Protein AF-A0A8H5KUL4-F1 (afdb_monomer_lite)

Organism: NCBI:txid56676

pLDDT: mean 72.99, std 13.12, range [36.47, 94.25]

Radius of gyration: 22.16 Å; chains: 1; bounding box: 51×53×62 Å

Structure (mmCIF, N/CA/C/O backbone):
data_AF-A0A8H5KUL4-F1
#
_entry.id   AF-A0A8H5KUL4-F1
#
loop_
_atom_site.group_PDB
_atom_site.id
_atom_site.type_symbol
_atom_site.label_atom_id
_atom_site.label_alt_id
_atom_site.label_comp_id
_atom_site.label_asym_id
_atom_site.label_entity_id
_atom_site.label_seq_id
_atom_site.pdbx_PDB_ins_code
_atom_site.Cartn_x
_atom_site.Cartn_y
_atom_site.Cartn_z
_atom_site.occupancy
_atom_site.B_iso_or_equiv
_atom_site.auth_seq_id
_atom_site.auth_comp_id
_atom_site.auth_asym_id
_atom_site.auth_atom_id
_atom_site.pdbx_PDB_model_num
ATOM 1 N N . MET A 1 1 ? 32.401 -18.854 24.949 1.00 55.31 1 MET A N 1
ATOM 2 C CA . MET A 1 1 ? 31.226 -19.656 24.542 1.00 55.31 1 MET A CA 1
ATOM 3 C C . MET A 1 1 ? 30.027 -18.737 24.515 1.00 55.31 1 MET A C 1
ATOM 5 O O . MET A 1 1 ? 29.883 -17.958 25.451 1.00 55.31 1 MET A O 1
ATOM 9 N N . ALA A 1 2 ? 29.221 -18.779 23.456 1.00 70.50 2 ALA A N 1
ATOM 10 C CA . ALA A 1 2 ? 27.997 -17.993 23.403 1.00 70.50 2 ALA A CA 1
ATOM 11 C C . ALA A 1 2 ? 26.987 -18.614 24.389 1.00 70.50 2 ALA A C 1
ATOM 13 O O . ALA A 1 2 ? 26.624 -19.777 24.219 1.00 70.50 2 ALA A O 1
ATOM 14 N N . PRO A 1 3 ? 26.554 -17.900 25.445 1.00 72.25 3 PRO A N 1
ATOM 15 C CA . PRO A 1 3 ? 25.774 -18.503 26.527 1.00 72.25 3 PRO A CA 1
ATOM 16 C C . PRO A 1 3 ? 24.463 -19.138 26.038 1.00 72.25 3 PRO A C 1
ATOM 18 O O . PRO A 1 3 ? 24.030 -20.138 26.593 1.00 72.25 3 PRO A O 1
ATOM 21 N N . PHE A 1 4 ? 23.871 -18.625 24.956 1.00 72.00 4 PHE A N 1
ATOM 22 C CA . PHE A 1 4 ? 22.592 -19.096 24.411 1.00 72.00 4 PHE A CA 1
ATOM 23 C C . PHE A 1 4 ? 22.698 -20.202 23.350 1.00 72.00 4 PHE A C 1
ATOM 25 O O . PHE A 1 4 ? 21.673 -20.725 22.925 1.00 72.00 4 PHE A O 1
ATOM 32 N N . GLU A 1 5 ? 23.900 -20.573 22.911 1.00 75.56 5 GLU A N 1
ATOM 33 C CA . GLU A 1 5 ? 24.110 -21.462 21.756 1.00 75.56 5 GLU A CA 1
ATOM 34 C C . GLU A 1 5 ? 23.440 -22.833 21.930 1.00 75.56 5 GLU A C 1
ATOM 36 O O . GLU A 1 5 ? 22.682 -23.277 21.071 1.00 75.56 5 GLU A O 1
ATOM 41 N N . SER A 1 6 ? 23.620 -23.464 23.092 1.00 74.38 6 SER A N 1
ATOM 42 C CA . SER A 1 6 ? 23.002 -24.759 23.402 1.00 74.38 6 SER A CA 1
ATOM 43 C C . SER A 1 6 ? 21.473 -24.695 23.502 1.00 74.38 6 SER A C 1
ATOM 45 O O . SER A 1 6 ? 20.794 -25.681 23.212 1.00 74.38 6 SER A O 1
ATOM 47 N N . LEU A 1 7 ? 20.917 -23.544 23.896 1.00 74.25 7 LEU A N 1
ATOM 48 C CA . LEU A 1 7 ? 19.472 -23.324 23.963 1.00 74.25 7 LEU A CA 1
ATOM 49 C C . LEU A 1 7 ? 18.879 -23.140 22.567 1.00 74.25 7 LEU A C 1
ATOM 51 O O . LEU A 1 7 ? 17.849 -23.740 22.273 1.00 74.25 7 LEU A O 1
ATOM 55 N N . LEU A 1 8 ? 19.544 -22.369 21.703 1.00 72.56 8 LEU A N 1
ATOM 56 C CA . LEU A 1 8 ? 19.106 -22.146 20.325 1.00 72.56 8 LEU A CA 1
ATOM 57 C C . LEU A 1 8 ? 19.115 -23.447 19.516 1.00 72.56 8 LEU A C 1
ATOM 59 O O . LEU A 1 8 ? 18.112 -23.763 18.889 1.00 72.56 8 LEU A O 1
ATOM 63 N N . VAL A 1 9 ? 20.173 -24.260 19.626 1.00 76.81 9 VAL A N 1
ATOM 64 C CA . VAL A 1 9 ? 20.259 -25.574 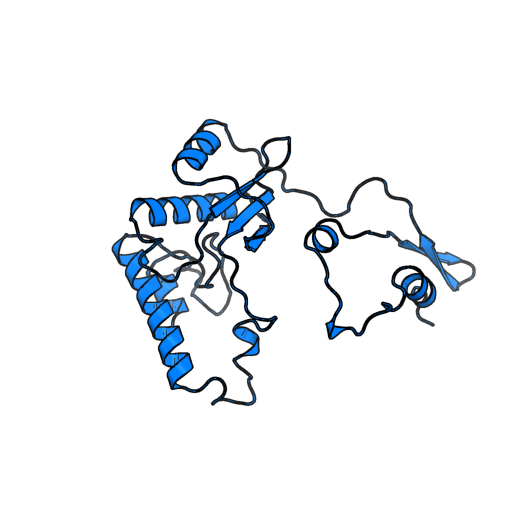18.954 1.00 76.81 9 VAL A CA 1
ATOM 65 C C . VAL A 1 9 ? 19.150 -26.533 19.410 1.00 76.81 9 VAL A C 1
ATOM 67 O O . VAL A 1 9 ? 18.666 -27.346 18.629 1.00 76.81 9 VAL A O 1
ATOM 70 N N . LYS A 1 10 ? 18.720 -26.439 20.674 1.00 77.25 10 LYS A N 1
ATOM 71 C CA . LYS A 1 10 ? 17.641 -27.274 21.218 1.00 77.25 10 LYS A CA 1
ATOM 72 C C . LYS A 1 10 ? 16.245 -26.807 20.792 1.00 77.25 10 LYS A C 1
ATOM 74 O O . LYS A 1 10 ? 15.343 -27.632 20.695 1.00 77.25 10 LYS A O 1
ATOM 79 N N . LEU A 1 11 ? 16.049 -25.500 20.628 1.00 71.06 11 LEU A N 1
ATOM 80 C CA . LEU A 1 11 ? 14.739 -24.891 20.359 1.00 71.06 11 LEU A CA 1
ATOM 81 C C . LEU A 1 11 ? 14.457 -24.709 18.869 1.00 71.06 11 LEU A C 1
ATOM 83 O O . LEU A 1 11 ? 13.297 -24.664 18.482 1.00 71.06 11 LEU A O 1
ATOM 87 N N . ALA A 1 12 ? 15.503 -24.638 18.054 1.00 67.38 12 ALA A N 1
ATOM 88 C CA . ALA A 1 12 ? 15.435 -24.598 16.604 1.00 67.38 12 ALA A CA 1
ATOM 89 C C . ALA A 1 12 ? 16.351 -25.702 16.049 1.00 67.38 12 ALA A C 1
ATOM 91 O O . ALA A 1 12 ? 17.465 -25.410 15.603 1.00 67.38 12 ALA A O 1
ATOM 92 N N . PRO A 1 13 ? 15.938 -26.983 16.148 1.00 69.50 13 PRO A N 1
ATOM 93 C CA . PRO A 1 13 ? 16.699 -28.070 15.550 1.00 69.50 13 PRO A CA 1
ATOM 94 C C . PRO A 1 13 ? 16.809 -27.855 14.038 1.00 69.50 13 PRO A C 1
ATOM 96 O O . PRO A 1 13 ? 15.944 -27.229 13.422 1.00 69.50 13 PRO A O 1
ATOM 99 N N . LEU A 1 14 ? 17.885 -28.372 13.442 1.00 67.69 14 LEU A N 1
ATOM 100 C CA . LEU A 1 14 ? 18.048 -28.325 11.993 1.00 67.69 14 LEU A CA 1
ATOM 101 C C . LEU A 1 14 ? 16.839 -29.000 11.326 1.00 67.69 14 LEU A C 1
ATOM 103 O O . LEU A 1 14 ? 16.461 -30.092 11.754 1.00 67.69 14 LEU A O 1
ATOM 107 N N . PRO A 1 15 ? 16.226 -28.360 10.320 1.00 69.06 15 PRO A N 1
ATOM 108 C CA . PRO A 1 15 ? 15.095 -28.942 9.620 1.00 69.06 15 PRO A CA 1
ATOM 109 C C . PRO A 1 15 ? 15.515 -30.234 8.911 1.00 69.06 15 PRO A C 1
ATOM 111 O O . PRO A 1 15 ? 16.620 -30.331 8.379 1.00 69.06 15 PRO A O 1
ATOM 114 N N . ASP A 1 16 ? 14.611 -31.216 8.885 1.00 76.88 16 ASP A N 1
ATOM 115 C CA . ASP A 1 16 ? 14.833 -32.517 8.232 1.00 76.88 16 ASP A CA 1
ATOM 116 C C . ASP A 1 16 ? 14.870 -32.416 6.694 1.00 76.88 16 ASP A C 1
ATOM 118 O O . ASP A 1 16 ? 15.197 -33.385 6.004 1.00 76.88 16 ASP A O 1
ATOM 122 N N . CYS A 1 17 ? 14.524 -31.250 6.144 1.00 76.88 17 CYS A N 1
ATOM 123 C CA . CYS A 1 17 ? 14.545 -30.950 4.720 1.00 76.88 17 CYS A CA 1
ATOM 124 C C . CYS A 1 17 ? 15.637 -29.925 4.361 1.00 76.88 17 CYS A C 1
ATOM 126 O O . CYS A 1 17 ? 16.075 -29.147 5.216 1.00 76.88 17 CYS A O 1
ATOM 128 N N . PRO A 1 18 ? 16.077 -29.896 3.087 1.00 76.44 18 PRO A N 1
ATOM 129 C CA . PRO A 1 18 ? 16.949 -28.843 2.585 1.00 76.44 18 PRO A CA 1
ATOM 130 C C . PRO A 1 18 ? 16.359 -27.454 2.878 1.00 76.44 18 PRO A C 1
ATOM 132 O O . PRO A 1 18 ? 15.141 -27.289 2.789 1.00 76.44 18 PRO A O 1
ATOM 135 N N . PRO A 1 19 ? 17.187 -26.430 3.163 1.00 68.12 19 PRO A N 1
ATOM 136 C CA . PRO A 1 19 ? 16.709 -25.072 3.443 1.00 68.12 19 PRO A CA 1
ATOM 137 C C . PRO A 1 19 ? 15.775 -24.491 2.373 1.00 68.12 19 PRO A C 1
ATOM 139 O O . PRO A 1 19 ? 14.908 -23.677 2.673 1.00 68.12 19 PRO A O 1
ATOM 142 N N . GLU A 1 20 ? 15.951 -24.941 1.134 1.00 71.00 20 GLU A N 1
ATOM 143 C CA . GLU A 1 20 ? 15.203 -24.552 -0.065 1.00 71.00 20 GLU A CA 1
ATOM 144 C C . GLU A 1 20 ? 13.741 -25.034 -0.040 1.00 71.00 20 GLU A C 1
ATOM 146 O O . GLU A 1 20 ? 12.876 -24.429 -0.670 1.00 71.00 20 GLU A O 1
ATOM 151 N N . ASP A 1 21 ? 13.460 -26.089 0.731 1.00 70.31 21 ASP A N 1
ATOM 152 C CA . ASP A 1 21 ? 12.153 -26.743 0.837 1.00 70.31 21 ASP A CA 1
ATOM 153 C C . ASP A 1 21 ? 11.401 -26.371 2.127 1.00 70.31 21 ASP A C 1
ATOM 155 O O . ASP A 1 21 ? 10.290 -26.857 2.372 1.00 70.31 21 ASP A O 1
ATOM 159 N N . ILE A 1 22 ? 11.984 -25.514 2.976 1.00 73.06 22 ILE A N 1
ATOM 160 C CA . ILE A 1 22 ? 11.338 -25.043 4.204 1.00 73.06 22 ILE A CA 1
ATOM 161 C C . ILE A 1 22 ? 10.165 -24.136 3.825 1.00 73.06 22 ILE A C 1
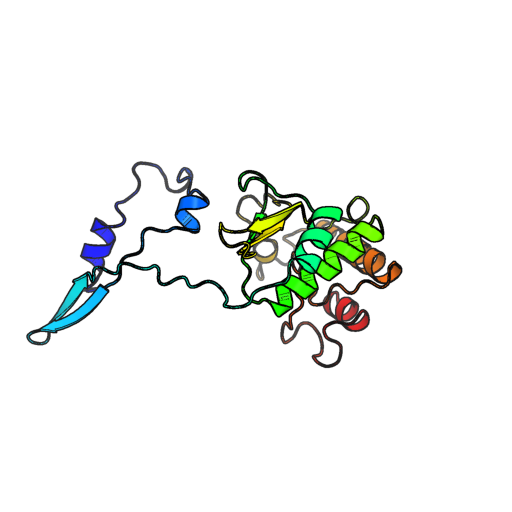ATOM 163 O O . ILE A 1 22 ? 10.336 -23.004 3.372 1.00 73.06 22 ILE A O 1
ATOM 167 N N . LYS A 1 23 ? 8.945 -24.616 4.069 1.00 60.84 23 LYS A N 1
ATOM 168 C CA . LYS A 1 23 ? 7.726 -23.811 3.966 1.00 60.84 23 LYS A CA 1
ATOM 169 C C . LYS A 1 23 ? 7.386 -23.231 5.332 1.00 60.84 23 LYS A C 1
ATOM 171 O O . LYS A 1 23 ? 6.837 -23.931 6.173 1.00 60.84 23 LYS A O 1
ATOM 176 N N . ILE A 1 24 ? 7.706 -21.957 5.538 1.00 61.69 24 ILE A N 1
ATOM 177 C CA . ILE A 1 24 ? 7.235 -21.189 6.698 1.00 61.69 24 ILE A CA 1
ATOM 178 C C . ILE A 1 24 ? 5.832 -20.678 6.371 1.00 61.69 24 ILE A C 1
ATOM 180 O O . ILE A 1 24 ? 5.637 -20.023 5.344 1.00 61.69 24 ILE A O 1
ATOM 184 N N . THR A 1 25 ? 4.845 -20.988 7.209 1.00 49.94 25 THR A N 1
ATOM 185 C CA . THR A 1 25 ? 3.485 -20.473 7.023 1.00 49.94 25 THR A CA 1
ATOM 186 C C . THR A 1 25 ? 3.353 -19.062 7.602 1.00 49.94 25 THR A C 1
ATOM 188 O O . THR A 1 25 ? 4.116 -18.642 8.471 1.00 49.94 25 THR A O 1
ATOM 191 N N . LEU A 1 26 ? 2.351 -18.304 7.148 1.00 43.31 26 LEU A N 1
ATOM 192 C CA . LEU A 1 26 ? 2.049 -16.989 7.723 1.00 43.31 26 LEU A CA 1
ATOM 193 C C . LEU A 1 26 ? 1.649 -17.093 9.208 1.00 43.31 26 LEU A C 1
ATOM 195 O O . LEU A 1 26 ? 1.913 -16.171 9.974 1.00 43.31 26 LEU A O 1
ATOM 199 N N . GLN A 1 27 ? 1.063 -18.221 9.625 1.00 49.31 27 GLN A N 1
ATOM 200 C CA . GLN A 1 27 ? 0.790 -18.510 11.033 1.00 49.31 27 GLN A CA 1
ATOM 201 C C . GLN A 1 27 ? 2.092 -18.604 11.837 1.00 49.31 27 GLN A C 1
ATOM 203 O O . GLN A 1 27 ? 2.187 -17.968 12.882 1.00 49.31 27 GLN A O 1
ATOM 208 N N . ASP A 1 28 ? 3.104 -19.300 11.314 1.00 58.97 28 ASP A N 1
ATOM 209 C CA . ASP A 1 28 ? 4.420 -19.419 11.960 1.00 58.97 28 ASP A CA 1
ATOM 210 C C . ASP A 1 28 ? 5.138 -18.064 12.061 1.00 58.97 28 ASP A C 1
ATOM 212 O O . ASP A 1 28 ? 5.919 -17.831 12.982 1.00 58.97 28 ASP A O 1
ATOM 216 N N . HIS A 1 29 ? 4.873 -17.147 11.124 1.00 54.62 29 HIS A N 1
ATOM 217 C CA . HIS A 1 29 ? 5.463 -15.810 11.131 1.00 54.62 29 HIS A CA 1
ATOM 218 C C . HIS A 1 29 ? 4.721 -14.813 12.033 1.00 54.62 29 HIS A C 1
ATOM 220 O O . HIS A 1 29 ? 5.359 -14.006 12.708 1.00 54.62 29 HIS A O 1
ATOM 226 N N . ASN A 1 30 ? 3.387 -14.863 12.047 1.00 44.06 30 ASN A N 1
ATOM 227 C CA . ASN A 1 30 ? 2.546 -13.936 12.810 1.00 44.06 30 ASN A CA 1
ATOM 228 C C . ASN A 1 30 ? 2.364 -14.366 14.271 1.00 44.06 30 ASN A C 1
ATOM 230 O O . ASN A 1 30 ? 2.183 -13.517 15.143 1.00 44.06 30 ASN A O 1
ATOM 234 N N . PHE A 1 31 ? 2.444 -15.668 14.546 1.00 55.03 31 PHE A N 1
ATOM 235 C CA . PHE A 1 31 ? 2.410 -16.250 15.885 1.00 55.03 31 PHE A CA 1
ATOM 236 C C . PHE A 1 31 ? 3.639 -17.135 16.097 1.00 55.03 31 PHE A C 1
ATOM 238 O O . PHE A 1 31 ? 3.498 -18.340 16.305 1.00 55.03 31 PHE A O 1
ATOM 245 N N . PRO A 1 32 ? 4.856 -16.566 16.027 1.00 63.56 32 PRO A N 1
ATOM 246 C CA . PRO A 1 32 ? 6.043 -17.360 16.252 1.00 63.56 32 PRO A CA 1
ATOM 247 C C . PRO A 1 32 ? 6.019 -17.873 17.689 1.00 63.56 32 PRO A C 1
ATOM 249 O O . PRO A 1 32 ? 5.707 -17.123 18.624 1.00 63.56 32 PRO A O 1
ATOM 252 N N . ASP A 1 33 ? 6.408 -19.131 17.875 1.00 66.38 33 ASP A N 1
ATOM 253 C CA . ASP A 1 33 ? 6.753 -19.622 19.200 1.00 66.38 33 ASP A CA 1
ATOM 254 C C . ASP A 1 33 ? 7.878 -18.740 19.750 1.00 66.38 33 ASP A C 1
ATOM 256 O O . ASP A 1 33 ? 9.009 -18.738 19.258 1.00 66.38 33 ASP A O 1
ATOM 260 N N . PHE A 1 34 ? 7.559 -17.935 20.760 1.00 67.88 34 PHE A N 1
ATOM 261 C CA . PHE A 1 34 ? 8.514 -17.024 21.368 1.00 67.88 34 PHE A CA 1
ATOM 262 C C . PHE A 1 34 ? 9.009 -17.586 22.697 1.00 67.88 34 PHE A C 1
ATOM 264 O O . PHE A 1 34 ? 8.276 -18.167 23.502 1.00 67.88 34 PHE A O 1
ATOM 271 N N . PHE A 1 35 ? 10.293 -17.371 22.956 1.00 74.81 35 PHE A N 1
ATOM 272 C CA . PHE A 1 35 ? 10.944 -17.784 24.187 1.00 74.81 35 PHE A CA 1
ATOM 273 C C . PHE A 1 35 ? 11.627 -16.573 24.807 1.00 74.81 35 PHE A C 1
ATOM 275 O O . PHE A 1 35 ? 12.458 -15.926 24.175 1.00 74.81 35 PHE A O 1
ATOM 282 N N . VAL A 1 36 ? 11.292 -16.270 26.058 1.00 73.56 36 VAL A N 1
ATOM 283 C CA . VAL A 1 36 ? 11.950 -15.199 26.810 1.00 73.56 36 VAL A CA 1
ATOM 284 C C . VAL A 1 36 ? 13.039 -15.814 27.677 1.00 73.56 36 VAL A C 1
ATOM 286 O O . VAL A 1 36 ? 12.803 -16.801 28.378 1.00 73.56 36 VAL A O 1
ATOM 289 N N . PHE A 1 37 ? 14.233 -15.230 27.642 1.00 76.62 37 PHE A N 1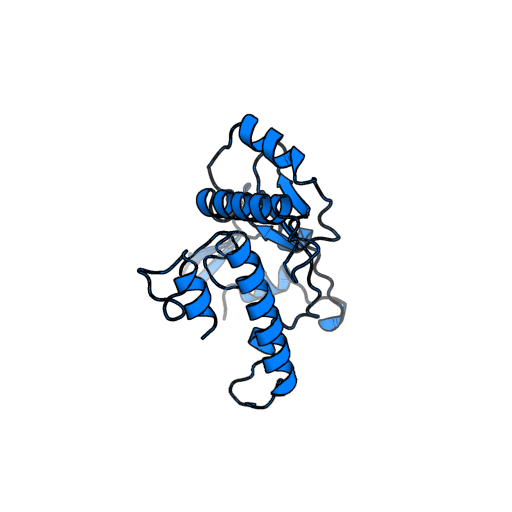
ATOM 290 C CA . PHE A 1 37 ? 15.352 -15.631 28.485 1.00 76.62 37 PHE A CA 1
ATOM 291 C C . PHE A 1 37 ? 15.892 -14.436 29.255 1.00 76.62 37 PHE A C 1
ATOM 293 O O . PHE A 1 37 ? 16.046 -13.352 28.699 1.00 76.62 37 PHE A O 1
ATOM 300 N N . ASN A 1 38 ? 16.252 -14.676 30.510 1.00 78.69 38 ASN A N 1
ATOM 301 C CA . ASN A 1 38 ? 17.104 -13.784 31.279 1.00 78.69 38 ASN A CA 1
ATOM 302 C C . ASN A 1 38 ? 18.529 -14.336 31.271 1.00 78.69 38 ASN A C 1
ATOM 304 O O . ASN A 1 38 ? 18.725 -15.551 31.227 1.00 78.69 38 ASN A O 1
ATOM 308 N N . LEU A 1 39 ? 19.518 -13.449 31.329 1.00 81.69 39 LEU A N 1
ATOM 309 C CA . LEU A 1 39 ? 20.913 -13.823 31.517 1.00 81.69 39 LEU A CA 1
ATOM 310 C C . LEU A 1 39 ? 21.318 -13.470 32.945 1.00 81.69 39 LEU A C 1
ATOM 312 O O . LEU A 1 39 ? 21.509 -12.297 33.259 1.00 81.69 39 LEU A O 1
ATOM 316 N N . ASP A 1 40 ? 21.418 -14.482 33.799 1.00 82.00 40 ASP A N 1
ATOM 317 C CA . ASP A 1 40 ? 21.831 -14.313 35.188 1.00 82.00 40 ASP A CA 1
ATOM 318 C C . ASP A 1 40 ? 23.364 -14.461 35.280 1.00 82.00 40 ASP A C 1
ATOM 320 O O . ASP A 1 40 ? 23.967 -15.224 34.522 1.00 82.00 40 ASP A O 1
ATOM 324 N N . ILE A 1 41 ? 24.012 -13.741 36.200 1.00 83.81 41 ILE A N 1
ATOM 325 C CA . ILE A 1 41 ? 25.439 -13.925 36.506 1.00 83.81 41 ILE A CA 1
ATOM 326 C C . ILE A 1 41 ? 25.533 -14.644 37.848 1.00 83.81 41 ILE A C 1
ATOM 328 O O . ILE A 1 41 ? 25.157 -14.083 38.874 1.00 83.81 41 ILE A O 1
ATOM 332 N N . ILE A 1 42 ? 26.014 -15.886 37.836 1.00 83.25 42 ILE A N 1
ATOM 333 C CA . ILE A 1 42 ? 26.181 -16.721 39.033 1.00 83.25 42 ILE A CA 1
ATOM 334 C C . ILE A 1 42 ? 27.643 -17.148 39.079 1.00 83.25 42 ILE A C 1
ATOM 336 O O . ILE A 1 42 ? 28.130 -17.734 38.115 1.00 83.25 42 ILE A O 1
ATOM 340 N N . ASP A 1 43 ? 28.347 -16.825 40.164 1.00 85.44 43 ASP A N 1
ATOM 341 C CA . ASP A 1 43 ? 29.776 -17.133 40.338 1.00 85.44 43 ASP A CA 1
ATOM 342 C C . ASP A 1 43 ? 30.637 -16.685 39.140 1.00 85.44 43 ASP A C 1
ATOM 344 O O . ASP A 1 43 ? 31.405 -17.464 38.574 1.00 85.44 43 ASP A O 1
ATOM 348 N N . GLU A 1 44 ? 30.443 -15.434 38.702 1.00 84.88 44 GLU A N 1
ATOM 349 C CA . GLU A 1 44 ? 31.102 -14.820 37.530 1.00 84.88 44 GLU A CA 1
ATOM 350 C C . GLU A 1 44 ? 30.840 -15.530 36.184 1.00 84.88 44 GLU A C 1
ATOM 352 O O . GLU A 1 44 ? 31.457 -15.207 35.168 1.00 84.88 44 GLU A O 1
ATOM 357 N N . LYS A 1 45 ? 29.887 -16.468 36.132 1.00 81.19 45 LYS A N 1
ATOM 358 C CA . LYS A 1 45 ? 29.486 -17.171 34.908 1.00 81.19 45 LYS A CA 1
ATOM 359 C C . LYS A 1 45 ? 28.135 -16.684 34.401 1.00 81.19 45 LYS A C 1
ATOM 361 O O . LYS A 1 45 ? 27.183 -16.523 35.162 1.00 81.19 45 LYS A O 1
ATOM 366 N N . LEU A 1 46 ? 28.059 -16.491 33.085 1.00 74.38 46 LEU A N 1
ATOM 367 C CA . LEU A 1 46 ? 26.831 -16.148 32.370 1.00 74.38 46 LEU A CA 1
ATOM 368 C C . LEU A 1 46 ? 25.932 -17.388 32.254 1.00 74.38 46 LEU A C 1
ATOM 370 O O . LEU A 1 46 ? 26.263 -18.334 31.537 1.00 74.38 46 LEU A O 1
ATOM 374 N N . CYS A 1 47 ? 24.794 -17.365 32.939 1.00 78.50 47 CYS A N 1
ATOM 375 C CA . CYS A 1 47 ? 23.843 -18.466 33.047 1.00 78.50 47 CYS A CA 1
ATOM 376 C C . CYS A 1 47 ? 22.486 -18.042 32.456 1.00 78.50 47 CYS A C 1
ATOM 378 O O . CYS A 1 47 ? 21.730 -17.317 33.106 1.00 78.50 47 CYS A O 1
ATOM 380 N N . PRO A 1 48 ? 22.143 -18.455 31.224 1.00 80.75 48 PRO A N 1
ATOM 381 C CA . PRO A 1 48 ? 20.842 -18.144 30.645 1.00 80.75 48 PRO A CA 1
ATOM 382 C C . PRO A 1 48 ? 19.736 -18.966 31.315 1.00 80.75 48 PRO A C 1
ATOM 384 O O . PRO A 1 48 ? 19.863 -20.175 31.516 1.00 80.75 48 PRO A O 1
ATOM 387 N N . ARG A 1 49 ? 18.608 -18.322 31.608 1.00 81.94 49 ARG A N 1
ATOM 388 C CA . ARG A 1 49 ? 17.434 -18.938 32.226 1.00 81.94 49 ARG A CA 1
ATOM 389 C C . ARG A 1 49 ? 16.177 -18.582 31.447 1.00 81.94 49 ARG A C 1
ATOM 391 O O . ARG A 1 49 ? 15.887 -17.411 31.222 1.00 81.94 49 ARG A O 1
ATOM 398 N N . ARG A 1 50 ? 15.398 -19.597 31.063 1.00 78.56 50 ARG A N 1
ATOM 399 C CA . ARG A 1 50 ? 14.101 -19.402 30.400 1.00 78.56 50 ARG A CA 1
ATOM 400 C C . ARG A 1 50 ? 13.086 -18.826 31.386 1.00 78.56 50 ARG A C 1
ATOM 402 O O . ARG A 1 50 ? 12.936 -19.337 32.495 1.00 78.56 50 ARG A O 1
ATOM 409 N N . VAL A 1 51 ? 12.366 -17.798 30.957 1.00 79.94 51 VAL A N 1
ATOM 410 C CA . VAL A 1 51 ? 11.236 -17.207 31.674 1.00 79.94 51 VAL A CA 1
ATOM 411 C C . VAL A 1 51 ? 9.952 -17.666 30.994 1.00 79.94 51 VAL A C 1
ATOM 413 O O . VAL A 1 51 ? 9.801 -17.550 29.779 1.00 79.94 51 VAL A O 1
ATOM 416 N N . VAL A 1 52 ? 9.025 -18.216 31.776 1.00 74.12 52 VAL A N 1
ATOM 417 C CA . VAL A 1 52 ? 7.687 -18.560 31.285 1.00 74.12 52 VAL A CA 1
ATOM 418 C C . VAL A 1 52 ? 6.846 -17.290 31.332 1.00 74.12 52 VAL A C 1
ATOM 420 O O . VAL A 1 52 ? 6.515 -16.808 32.414 1.00 74.12 52 VAL A O 1
ATOM 423 N N . VAL A 1 53 ? 6.537 -16.730 30.165 1.00 65.12 53 VAL A N 1
ATOM 424 C CA . VAL A 1 53 ? 5.682 -15.545 30.024 1.00 65.12 53 VAL A CA 1
ATOM 425 C C . VAL A 1 53 ? 4.348 -15.993 29.434 1.00 65.12 53 VAL A C 1
ATOM 427 O O . VAL A 1 53 ? 4.331 -16.848 28.553 1.00 65.12 53 VAL A O 1
ATOM 430 N N . LYS A 1 54 ? 3.237 -15.470 29.967 1.00 55.78 54 LYS A N 1
ATOM 431 C CA . LYS A 1 54 ? 1.880 -15.832 29.523 1.00 55.78 54 LYS A CA 1
ATOM 432 C C . LYS A 1 54 ? 1.424 -15.069 28.276 1.00 55.78 54 LYS A C 1
ATOM 434 O O . LYS A 1 54 ? 0.614 -15.603 27.532 1.00 55.78 54 LYS A O 1
ATOM 439 N N . ASP A 1 55 ? 1.975 -13.878 28.042 1.00 50.78 55 ASP A N 1
ATOM 440 C CA . ASP A 1 55 ? 1.528 -12.964 26.989 1.00 50.78 55 ASP A CA 1
ATOM 441 C C . ASP A 1 55 ? 2.643 -12.677 25.973 1.00 50.78 55 ASP A C 1
ATOM 443 O O . ASP A 1 55 ? 3.822 -12.589 26.332 1.00 50.78 55 ASP A O 1
ATOM 447 N N . SER A 1 56 ? 2.257 -12.512 24.703 1.00 51.53 56 SER A N 1
ATOM 448 C CA . SER A 1 56 ? 3.170 -12.185 23.602 1.00 51.53 56 SER A CA 1
ATOM 449 C C . SER A 1 56 ? 3.823 -10.805 23.784 1.00 51.53 56 SER A C 1
ATOM 451 O O . SER A 1 56 ? 3.156 -9.856 24.210 1.00 51.53 56 SER A O 1
ATOM 453 N N . PRO A 1 57 ? 5.117 -10.643 23.439 1.00 51.75 57 PRO A N 1
ATOM 454 C CA . PRO A 1 57 ? 5.768 -9.334 23.407 1.00 51.75 57 PRO A CA 1
ATOM 455 C C . PRO A 1 57 ? 5.269 -8.441 22.255 1.00 51.75 57 PRO A C 1
ATOM 457 O O . PRO A 1 57 ? 5.501 -7.232 22.289 1.00 51.75 57 PRO A O 1
ATOM 460 N N . VAL A 1 58 ? 4.576 -9.002 21.255 1.00 45.34 58 VAL A N 1
ATOM 461 C CA . VAL A 1 58 ? 3.936 -8.245 20.169 1.00 45.34 58 VAL A CA 1
ATOM 462 C C . VAL A 1 58 ? 2.638 -7.639 20.704 1.00 45.34 58 VAL A C 1
ATOM 464 O O . VAL A 1 58 ? 1.735 -8.367 21.109 1.00 45.34 58 VAL A O 1
ATOM 467 N N . ARG A 1 59 ? 2.545 -6.304 20.742 1.00 39.47 59 ARG A N 1
ATOM 468 C CA . ARG A 1 59 ? 1.381 -5.588 21.287 1.00 39.47 59 ARG A CA 1
ATOM 469 C C . ARG A 1 59 ? 0.651 -4.797 20.195 1.00 39.47 59 ARG A C 1
ATOM 471 O O . ARG A 1 59 ? 1.305 -4.010 19.511 1.00 39.47 59 ARG A O 1
ATOM 478 N N . PRO A 1 60 ? -0.674 -4.965 20.043 1.00 38.81 60 PRO A N 1
ATOM 479 C CA . PRO A 1 60 ? -1.466 -4.210 19.076 1.00 38.81 60 PRO A CA 1
ATOM 480 C C . PRO A 1 60 ? -1.562 -2.721 19.443 1.00 38.81 60 PRO A C 1
ATOM 482 O O . PRO A 1 60 ? -1.349 -2.320 20.590 1.00 38.81 60 PRO A O 1
ATOM 485 N N . SER A 1 61 ? -1.873 -1.884 18.448 1.00 37.94 61 SER A N 1
ATOM 486 C CA . SER A 1 61 ? -2.011 -0.435 18.628 1.00 37.94 61 SER A CA 1
ATOM 487 C C . SER A 1 61 ? -3.331 -0.066 19.322 1.00 37.94 61 SER A C 1
ATOM 489 O O . SER A 1 61 ? -4.388 -0.584 18.979 1.00 37.94 61 SER A O 1
ATOM 491 N N . PHE A 1 62 ? -3.276 0.860 20.280 1.00 36.47 62 PHE A N 1
ATOM 492 C CA . PHE A 1 62 ? -4.347 1.167 21.240 1.00 36.47 62 PHE A CA 1
ATOM 493 C C . PHE A 1 62 ? -5.436 2.149 20.742 1.00 36.47 62 PHE A C 1
ATOM 495 O O . PHE A 1 62 ? -5.907 2.975 21.524 1.00 36.47 62 PHE A O 1
ATOM 502 N N . ILE A 1 63 ? -5.828 2.133 19.462 1.00 39.50 63 ILE A N 1
ATOM 503 C CA . ILE A 1 63 ? -6.799 3.110 18.920 1.00 39.50 63 ILE A CA 1
ATOM 504 C C . ILE A 1 63 ? -8.039 2.398 18.370 1.00 39.50 63 ILE A C 1
ATOM 506 O O . ILE A 1 63 ? -7.926 1.501 17.544 1.00 39.50 63 ILE A O 1
ATOM 510 N N . ARG A 1 64 ? -9.222 2.836 18.818 1.00 40.06 64 ARG A N 1
ATOM 511 C CA . ARG A 1 64 ? -10.541 2.324 18.411 1.00 40.06 64 ARG A CA 1
ATOM 512 C C . ARG A 1 64 ? -11.182 3.240 17.359 1.00 40.06 64 ARG A C 1
ATOM 514 O O . ARG A 1 64 ? -11.044 4.462 17.461 1.00 40.06 64 ARG A O 1
ATOM 521 N N . PHE A 1 65 ? -11.885 2.666 16.382 1.00 60.00 65 PHE A N 1
ATOM 522 C CA . PHE A 1 65 ? -12.697 3.396 15.398 1.00 60.00 65 PHE A CA 1
ATOM 523 C C . PHE A 1 65 ? -14.186 3.138 15.631 1.00 60.00 65 PHE A C 1
ATOM 525 O O . PHE A 1 65 ? -14.551 2.138 16.244 1.00 60.00 65 PHE A O 1
ATOM 532 N N . ASP A 1 66 ? -15.018 4.100 15.247 1.00 71.75 66 ASP A N 1
ATOM 533 C CA . ASP A 1 66 ? -16.470 4.031 15.395 1.00 71.75 66 ASP A CA 1
ATOM 534 C C . ASP A 1 66 ? -17.127 3.182 14.295 1.00 71.75 66 ASP A C 1
ATOM 536 O O . ASP A 1 66 ? -16.529 2.912 13.255 1.00 71.75 66 ASP A O 1
ATOM 540 N N . ASN A 1 67 ? -18.362 2.752 14.553 1.00 63.69 67 ASN A N 1
ATOM 541 C CA . ASN A 1 67 ? -19.101 1.853 13.668 1.00 63.69 67 ASN A CA 1
ATOM 542 C C . ASN A 1 67 ? -19.460 2.514 12.333 1.00 63.69 67 ASN A C 1
ATOM 544 O O . ASN A 1 67 ? -19.410 1.844 11.311 1.00 63.69 67 ASN A O 1
ATOM 548 N N . ASP A 1 68 ? -19.729 3.824 12.317 1.00 75.06 68 ASP A N 1
ATOM 549 C CA . ASP A 1 68 ? -20.036 4.550 11.079 1.00 75.06 68 ASP A CA 1
ATOM 550 C C . ASP A 1 68 ? -18.857 4.467 10.092 1.00 75.06 68 ASP A C 1
ATOM 552 O O . ASP A 1 68 ? -19.046 4.353 8.881 1.00 75.06 68 ASP A O 1
ATOM 556 N N . PHE A 1 69 ? -17.624 4.484 10.610 1.00 72.50 69 PHE A N 1
ATOM 557 C CA . PHE A 1 69 ? -16.421 4.269 9.812 1.00 72.50 69 PHE A CA 1
ATOM 558 C C . PHE A 1 69 ? -16.307 2.836 9.268 1.00 72.50 69 PHE A C 1
ATOM 560 O O . PHE A 1 69 ? -15.862 2.659 8.134 1.00 72.50 69 PHE A O 1
ATOM 567 N N . LEU A 1 70 ? -16.674 1.823 10.058 1.00 66.81 70 LEU A N 1
ATOM 568 C CA . LEU A 1 70 ? -16.598 0.413 9.651 1.00 66.81 70 LEU A CA 1
ATOM 569 C C . LEU A 1 70 ? -17.685 0.051 8.630 1.00 66.81 70 LEU A C 1
ATOM 571 O O . LEU A 1 70 ? -17.386 -0.606 7.636 1.00 66.81 70 LEU A O 1
ATOM 575 N N . ASP A 1 71 ? -18.904 0.551 8.819 1.00 74.12 71 ASP A N 1
ATOM 576 C CA . ASP A 1 71 ? -20.023 0.333 7.899 1.00 74.12 71 ASP A CA 1
ATOM 577 C C . ASP A 1 71 ? -19.745 0.984 6.539 1.00 74.12 71 ASP A C 1
ATOM 579 O O . ASP A 1 71 ? -19.960 0.381 5.488 1.00 74.12 71 ASP A O 1
ATOM 583 N N . ASP A 1 72 ? -19.197 2.204 6.537 1.00 80.25 72 ASP A N 1
ATOM 584 C CA . ASP A 1 72 ? -18.739 2.849 5.307 1.00 80.25 72 ASP A CA 1
ATOM 585 C C . ASP A 1 72 ? -17.632 2.034 4.625 1.00 80.25 72 ASP A C 1
ATOM 587 O O . ASP A 1 72 ? -17.659 1.883 3.404 1.00 80.25 72 ASP A O 1
ATOM 591 N N . LEU A 1 73 ? -16.685 1.484 5.391 1.00 72.75 73 LEU A N 1
ATOM 592 C CA . LEU A 1 73 ? -15.578 0.672 4.882 1.00 72.75 73 LEU A CA 1
ATOM 593 C C . LEU A 1 73 ? -16.066 -0.603 4.175 1.00 72.75 73 LEU A C 1
ATOM 595 O O . LEU A 1 73 ? -15.501 -0.987 3.151 1.00 72.75 73 LEU A O 1
ATOM 599 N N . GLU A 1 74 ? -17.136 -1.226 4.660 1.00 72.31 74 GLU A N 1
ATOM 600 C CA . GLU A 1 74 ? -17.726 -2.427 4.054 1.00 72.31 74 GLU A CA 1
ATOM 601 C C . GLU A 1 74 ? -18.451 -2.135 2.723 1.00 72.31 74 GLU A C 1
ATOM 603 O O . GLU A 1 74 ? -18.624 -3.024 1.893 1.00 72.31 74 GLU A O 1
ATOM 608 N N . THR A 1 75 ? -18.815 -0.875 2.441 1.00 75.38 75 THR A N 1
ATOM 609 C CA . THR A 1 75 ? -19.459 -0.519 1.157 1.00 75.38 75 THR A CA 1
ATOM 610 C C . THR A 1 75 ? -18.512 -0.514 -0.043 1.00 75.38 75 THR A C 1
ATOM 612 O O . THR A 1 75 ? -18.967 -0.591 -1.185 1.00 75.38 75 THR A O 1
ATOM 615 N N . TRP A 1 76 ? -17.204 -0.404 0.193 1.00 62.75 76 TRP A N 1
ATOM 616 C CA . TRP A 1 76 ? -16.192 -0.309 -0.865 1.00 62.75 76 TRP A CA 1
ATOM 617 C C . TRP A 1 76 ? -14.980 -1.228 -0.631 1.00 62.75 76 TRP A C 1
ATOM 619 O O . TRP A 1 76 ? -14.011 -1.168 -1.388 1.00 62.75 76 TRP A O 1
ATOM 629 N N . THR A 1 77 ? -15.039 -2.106 0.378 1.00 52.09 77 THR A N 1
ATOM 630 C CA . THR A 1 77 ? -14.056 -3.173 0.643 1.00 52.09 77 THR A CA 1
ATOM 631 C C . THR A 1 77 ? -14.771 -4.479 1.000 1.00 52.09 77 THR A C 1
ATOM 633 O O . THR A 1 77 ? -15.955 -4.466 1.316 1.00 52.09 77 THR A O 1
ATOM 636 N N . ALA A 1 78 ? -14.080 -5.619 0.941 1.00 57.75 78 ALA A N 1
ATOM 637 C CA . ALA A 1 78 ? -14.622 -6.898 1.412 1.00 57.75 78 ALA A CA 1
ATOM 638 C C . ALA A 1 78 ? -13.650 -7.565 2.395 1.00 57.75 78 ALA A C 1
ATOM 640 O O . ALA A 1 78 ? -12.465 -7.263 2.397 1.00 57.75 78 ALA A O 1
ATOM 641 N N . PHE A 1 79 ? -14.120 -8.468 3.252 1.00 53.31 79 PHE A N 1
ATOM 642 C CA . PHE A 1 79 ? -13.261 -9.197 4.193 1.00 53.31 79 PHE A CA 1
ATOM 643 C C . PHE A 1 79 ? -12.749 -10.491 3.545 1.00 53.31 79 PHE A C 1
ATOM 645 O O . PHE A 1 79 ? -13.539 -11.267 3.009 1.00 53.31 79 PHE A O 1
ATOM 652 N N . TYR A 1 80 ? -11.434 -10.734 3.573 1.00 46.75 80 TYR A N 1
ATOM 653 C CA . TYR A 1 80 ? -10.806 -11.852 2.849 1.00 46.75 80 TYR A CA 1
ATOM 654 C C . TYR A 1 80 ? -10.069 -12.823 3.769 1.00 46.75 80 TYR A C 1
ATOM 656 O O . TYR A 1 80 ? -9.618 -12.480 4.862 1.00 46.75 80 TYR A O 1
ATOM 664 N N . ASN A 1 81 ? -9.916 -14.052 3.273 1.00 39.91 81 ASN A N 1
ATOM 665 C CA . ASN A 1 81 ? -9.121 -15.104 3.893 1.00 39.91 81 ASN A CA 1
ATOM 666 C C . ASN A 1 81 ? -7.616 -14.891 3.577 1.00 39.91 81 ASN A C 1
ATOM 668 O O . ASN A 1 81 ? -7.272 -14.647 2.417 1.00 39.91 81 ASN A O 1
ATOM 672 N N . PRO A 1 82 ? -6.703 -14.977 4.562 1.00 44.94 82 PRO A N 1
ATOM 673 C CA . PRO A 1 82 ? -5.282 -14.625 4.417 1.00 44.94 82 PRO A CA 1
ATOM 674 C C . PRO A 1 82 ? -4.425 -15.447 3.425 1.00 44.94 82 PRO A C 1
ATOM 676 O O . PRO A 1 82 ? -3.246 -15.141 3.275 1.00 44.94 82 PRO A O 1
ATOM 679 N N . THR A 1 83 ? -4.950 -16.465 2.735 1.00 45.56 83 THR A N 1
ATOM 680 C CA . THR A 1 83 ? -4.165 -17.350 1.840 1.00 45.56 83 THR A CA 1
ATOM 681 C C . THR A 1 83 ? -3.909 -16.816 0.422 1.00 45.56 83 THR A C 1
ATOM 683 O O . THR A 1 83 ? -3.123 -17.417 -0.304 1.00 45.56 83 THR A O 1
ATOM 686 N N . GLU A 1 84 ? -4.534 -15.708 0.014 1.00 60.31 84 GLU A N 1
ATOM 687 C CA . GLU A 1 84 ? -4.418 -15.149 -1.354 1.00 60.31 84 GLU A CA 1
ATOM 688 C C . GLU A 1 84 ? -3.979 -13.671 -1.382 1.00 60.31 84 GLU A C 1
ATOM 690 O O . GLU A 1 84 ? -3.899 -13.050 -2.442 1.00 60.31 84 GLU A O 1
ATOM 695 N N . CYS A 1 85 ? -3.680 -13.090 -0.218 1.00 69.12 85 CYS A N 1
ATOM 696 C CA . CYS A 1 85 ? -3.453 -11.656 -0.054 1.00 69.12 85 CYS A CA 1
ATOM 697 C C . CYS A 1 85 ? -2.107 -11.368 0.623 1.00 69.12 85 CYS A C 1
ATOM 699 O O . CYS A 1 85 ? -1.652 -12.111 1.490 1.00 69.12 85 CYS A O 1
ATOM 701 N N . PHE A 1 86 ? -1.489 -10.239 0.281 1.00 77.38 86 PHE A N 1
ATOM 702 C CA . PHE A 1 86 ? -0.402 -9.675 1.071 1.00 77.38 86 PHE A CA 1
ATOM 703 C C . PHE A 1 86 ? -0.987 -8.993 2.310 1.00 77.38 86 PHE A C 1
ATOM 705 O O . PHE A 1 86 ? -1.713 -8.005 2.191 1.00 77.38 86 PHE A O 1
ATOM 712 N N . PHE A 1 87 ? -0.665 -9.509 3.496 1.00 79.94 87 PHE A N 1
ATOM 713 C CA . PHE A 1 87 ? -1.032 -8.868 4.753 1.00 79.94 87 PHE A CA 1
ATOM 714 C C . PHE A 1 87 ? -0.038 -7.754 5.092 1.00 79.94 87 PHE A C 1
ATOM 716 O O . PHE A 1 87 ? 1.134 -8.009 5.370 1.00 79.94 87 PHE A O 1
ATOM 723 N N . LYS A 1 88 ? -0.520 -6.512 5.093 1.00 79.44 88 LYS A N 1
ATOM 724 C CA . LYS A 1 88 ? 0.232 -5.341 5.542 1.00 79.44 88 LYS A CA 1
ATOM 725 C C . LYS A 1 88 ? -0.182 -5.004 6.979 1.00 79.44 88 LYS A C 1
ATOM 727 O O . LYS A 1 88 ? -1.285 -4.482 7.159 1.00 79.44 88 LYS A O 1
ATOM 732 N N . PRO A 1 89 ? 0.658 -5.267 7.996 1.00 76.12 89 PRO A N 1
ATOM 733 C CA . PRO A 1 89 ? 0.302 -4.997 9.384 1.00 76.12 89 PRO A CA 1
ATOM 734 C C . PRO A 1 89 ? 0.120 -3.499 9.637 1.00 76.12 89 PRO A C 1
ATOM 736 O O . PRO A 1 89 ? 0.852 -2.658 9.110 1.00 76.12 89 PRO A O 1
ATOM 739 N N . CYS A 1 90 ? -0.851 -3.170 10.484 1.00 75.06 90 CYS A N 1
ATOM 740 C CA . CYS A 1 90 ? -1.092 -1.811 10.937 1.00 75.06 90 CYS A CA 1
ATOM 741 C C . CYS A 1 90 ? -0.084 -1.435 12.033 1.00 75.06 90 CYS A C 1
ATOM 743 O O . CYS A 1 90 ? -0.085 -2.006 13.122 1.00 75.06 90 CYS A O 1
ATOM 745 N N . THR A 1 91 ? 0.772 -0.450 11.761 1.00 69.00 91 THR A N 1
ATOM 746 C CA . THR A 1 91 ? 1.733 0.090 12.742 1.00 69.00 91 THR A CA 1
ATOM 747 C C . THR A 1 91 ? 1.278 1.425 13.338 1.00 69.00 91 THR A C 1
ATOM 749 O O . THR A 1 91 ? 1.813 1.863 14.356 1.00 69.00 91 THR A O 1
ATOM 752 N N . SER A 1 92 ? 0.286 2.081 12.722 1.00 76.56 92 SER A N 1
ATOM 753 C CA . SER A 1 92 ? -0.231 3.388 13.131 1.00 76.56 92 SER A CA 1
ATOM 754 C C . SER A 1 92 ? -1.677 3.599 12.684 1.00 76.56 92 SER A C 1
ATOM 756 O O . SER A 1 92 ? -1.992 3.561 11.492 1.00 76.56 92 SER A O 1
ATOM 758 N N . GLY A 1 93 ? -2.544 3.944 13.641 1.00 71.19 93 GLY A N 1
ATOM 759 C CA . GLY A 1 93 ? -3.947 4.275 13.382 1.00 71.19 93 GLY A CA 1
ATOM 760 C C . GLY A 1 93 ? -4.149 5.517 12.501 1.00 71.19 93 GLY A C 1
ATOM 761 O O . GLY A 1 93 ? -5.176 5.646 11.841 1.00 71.19 93 GLY A O 1
ATOM 762 N N . VAL A 1 94 ? -3.182 6.438 12.454 1.00 76.00 94 VAL A N 1
ATOM 763 C CA . VAL A 1 94 ? -3.257 7.615 11.570 1.00 76.00 94 VAL A CA 1
ATOM 764 C C . VAL A 1 94 ? -2.936 7.221 10.129 1.00 76.00 94 VAL A C 1
ATOM 766 O O . VAL A 1 94 ? -3.669 7.594 9.215 1.00 76.00 94 VAL A O 1
ATOM 769 N N . GLN A 1 95 ? -1.879 6.427 9.932 1.00 76.44 95 GLN A N 1
ATOM 770 C CA . GLN A 1 95 ? -1.450 5.987 8.602 1.00 76.44 95 GLN A CA 1
ATOM 771 C C . GLN A 1 95 ? -2.480 5.058 7.962 1.00 76.44 95 GLN A C 1
ATOM 773 O O . GLN A 1 95 ? -2.831 5.255 6.805 1.00 76.44 95 GLN A O 1
ATOM 778 N N . ILE A 1 96 ? -3.040 4.111 8.724 1.00 80.56 96 ILE A N 1
ATOM 779 C CA . ILE A 1 96 ? -4.049 3.182 8.197 1.00 80.56 96 ILE A CA 1
ATOM 780 C C . ILE A 1 96 ? -5.316 3.915 7.742 1.00 80.56 96 ILE A C 1
ATOM 782 O O . ILE A 1 96 ? -5.854 3.614 6.682 1.00 80.56 96 ILE A O 1
ATOM 786 N N . LYS A 1 97 ? -5.762 4.940 8.486 1.00 82.31 97 LYS A N 1
ATOM 787 C CA . LYS A 1 97 ? -6.901 5.771 8.071 1.00 82.31 97 LYS A CA 1
ATOM 788 C C . LYS A 1 97 ? -6.613 6.512 6.776 1.00 82.31 97 LYS A C 1
ATOM 790 O O . LYS A 1 97 ? -7.500 6.616 5.936 1.00 82.31 97 LYS A O 1
ATOM 795 N N . GLN A 1 98 ? -5.412 7.068 6.641 1.00 83.31 98 GLN A N 1
ATOM 796 C CA . GLN A 1 98 ? -5.023 7.780 5.430 1.00 83.31 98 GLN A CA 1
ATOM 797 C C . GLN A 1 98 ? -4.955 6.823 4.236 1.00 83.31 98 GLN A C 1
ATOM 799 O O . GLN A 1 98 ? -5.512 7.126 3.187 1.00 83.31 98 GLN A O 1
ATOM 804 N N . GLU A 1 99 ? -4.363 5.645 4.428 1.00 87.56 99 GLU A N 1
ATOM 805 C CA . GLU A 1 99 ? -4.260 4.606 3.405 1.00 87.56 99 GLU A CA 1
ATOM 806 C C . GLU A 1 99 ? -5.638 4.142 2.923 1.00 87.56 99 GLU A C 1
ATOM 808 O O . GLU A 1 99 ? -5.902 4.125 1.722 1.00 87.56 99 GLU A O 1
ATOM 813 N N . LEU A 1 100 ? -6.546 3.844 3.856 1.00 88.25 100 LEU A N 1
ATOM 8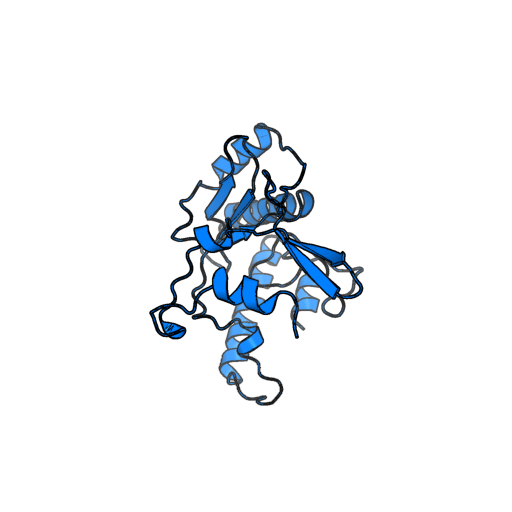14 C CA . LEU A 1 100 ? -7.924 3.468 3.543 1.00 88.25 100 LEU A CA 1
ATOM 815 C C . LEU A 1 100 ? -8.658 4.588 2.796 1.00 88.25 100 LEU A C 1
ATOM 817 O O . LEU A 1 100 ? -9.285 4.329 1.774 1.00 88.25 100 LEU A O 1
ATOM 821 N N . LYS A 1 101 ? -8.531 5.850 3.230 1.00 88.62 101 LYS A N 1
ATOM 822 C CA . LYS A 1 101 ? -9.113 6.991 2.501 1.00 88.62 101 LYS A CA 1
ATOM 823 C C . LYS A 1 101 ? -8.610 7.066 1.061 1.00 88.62 101 LYS A C 1
ATOM 825 O O . LYS A 1 101 ? -9.406 7.301 0.156 1.00 88.62 101 LYS A O 1
ATOM 830 N N . THR A 1 102 ? -7.317 6.856 0.840 1.00 90.06 102 THR A N 1
ATOM 831 C CA . THR A 1 102 ? -6.737 6.861 -0.505 1.00 90.06 102 THR A CA 1
ATOM 832 C C . THR A 1 102 ? -7.283 5.712 -1.350 1.00 90.06 102 THR A C 1
ATOM 834 O O . THR A 1 102 ? -7.740 5.954 -2.466 1.00 90.06 102 THR A O 1
ATOM 837 N N . TYR A 1 103 ? -7.340 4.487 -0.815 1.00 90.69 103 TYR A N 1
ATOM 838 C CA . TYR A 1 103 ? -7.947 3.354 -1.522 1.00 90.69 103 TYR A CA 1
ATOM 839 C C . TYR A 1 103 ? -9.424 3.590 -1.860 1.00 90.69 103 TYR A C 1
ATOM 841 O O . TYR A 1 103 ? -9.846 3.276 -2.974 1.00 90.69 103 TYR A O 1
ATOM 849 N N . LYS A 1 104 ? -10.187 4.236 -0.969 1.00 89.75 104 LYS A N 1
ATOM 850 C CA . LYS A 1 104 ? -11.571 4.646 -1.245 1.00 89.75 104 LYS A CA 1
ATOM 851 C C . LYS A 1 104 ? -11.662 5.598 -2.430 1.00 89.75 104 LYS A C 1
ATOM 853 O O . LYS A 1 104 ? -12.517 5.424 -3.298 1.00 89.75 104 LYS A O 1
ATOM 858 N N . LEU A 1 105 ? -10.788 6.605 -2.482 1.00 91.44 105 LEU A N 1
ATOM 859 C CA . LEU A 1 105 ? -10.743 7.562 -3.590 1.00 91.44 105 LEU A CA 1
ATOM 860 C C . LEU A 1 105 ? -10.382 6.869 -4.910 1.00 91.44 105 LEU A C 1
ATOM 862 O O . LEU A 1 105 ? -11.025 7.128 -5.926 1.00 91.44 105 LEU A O 1
ATOM 866 N N . ILE A 1 106 ? -9.408 5.954 -4.888 1.00 90.88 106 ILE A N 1
ATOM 867 C CA . ILE A 1 106 ? -8.988 5.159 -6.055 1.00 90.88 106 ILE A CA 1
ATOM 868 C C . ILE A 1 106 ? -10.154 4.317 -6.581 1.00 90.88 106 ILE A C 1
ATOM 870 O O . ILE A 1 106 ? -10.428 4.332 -7.784 1.00 90.88 106 ILE A O 1
ATOM 874 N N . HIS A 1 107 ? -10.858 3.623 -5.684 1.00 90.38 107 HIS A N 1
ATOM 875 C CA . HIS A 1 107 ? -12.020 2.812 -6.031 1.00 90.38 107 HIS A CA 1
ATOM 876 C C . HIS A 1 107 ? -13.165 3.672 -6.585 1.00 90.38 107 HIS A C 1
ATOM 878 O O . HIS A 1 107 ? -13.704 3.382 -7.648 1.00 90.38 107 HIS A O 1
ATOM 884 N N . THR A 1 108 ? -13.474 4.797 -5.930 1.00 91.12 108 THR A N 1
ATOM 885 C CA . THR A 1 108 ? -14.518 5.742 -6.373 1.00 91.12 108 THR A CA 1
ATOM 886 C C . THR A 1 108 ? -14.216 6.319 -7.760 1.00 91.12 108 THR A C 1
ATOM 888 O O . THR A 1 108 ? -15.121 6.526 -8.565 1.00 91.12 108 THR A O 1
ATOM 891 N N . ALA A 1 109 ? -12.938 6.550 -8.072 1.00 91.56 109 ALA A N 1
ATOM 892 C CA . ALA A 1 109 ? -12.491 6.996 -9.389 1.00 91.56 109 ALA A CA 1
ATOM 893 C C . ALA A 1 109 ? -12.437 5.860 -10.439 1.00 91.56 109 ALA A C 1
ATOM 895 O O . ALA A 1 109 ? -12.163 6.116 -11.619 1.00 91.56 109 ALA A O 1
ATOM 896 N N . GLY A 1 110 ? -12.683 4.607 -10.037 1.00 89.69 110 GLY A N 1
ATOM 897 C CA . GLY A 1 110 ? -12.569 3.416 -10.879 1.00 89.69 110 GLY A CA 1
ATOM 898 C C . GLY A 1 110 ? -11.177 3.282 -11.493 1.00 89.69 110 GLY A C 1
ATOM 899 O O . GLY A 1 110 ? -11.058 3.061 -12.705 1.00 89.69 110 GLY A O 1
ATOM 900 N N . LEU A 1 111 ? -10.140 3.573 -10.702 1.00 89.31 111 LEU A N 1
ATOM 901 C CA . LEU A 1 111 ? -8.732 3.528 -11.110 1.00 89.31 111 LEU A CA 1
ATOM 902 C C . LEU A 1 111 ? -8.046 2.207 -10.755 1.00 89.31 111 LEU A C 1
ATOM 904 O O . LEU A 1 111 ? -7.027 1.884 -11.361 1.00 89.31 111 LEU A O 1
ATOM 908 N N . ASP A 1 112 ? -8.619 1.457 -9.820 1.00 80.12 112 ASP A N 1
ATOM 909 C CA . ASP A 1 112 ? -8.203 0.121 -9.390 1.00 80.12 112 ASP A CA 1
ATOM 910 C C . ASP A 1 112 ? -7.920 -0.806 -10.582 1.00 80.12 112 ASP A C 1
ATOM 912 O O . ASP A 1 112 ? -6.804 -1.281 -10.756 1.00 80.12 112 ASP A O 1
ATOM 916 N N . SER A 1 113 ? -8.877 -0.938 -11.496 1.00 80.00 113 SER A N 1
ATOM 917 C CA . SER A 1 113 ? -8.756 -1.796 -12.683 1.00 80.00 113 SER A CA 1
ATOM 918 C C . SER A 1 113 ? -7.938 -1.196 -13.837 1.00 80.00 113 SER A C 1
ATOM 920 O O . SER A 1 113 ? -7.653 -1.887 -14.818 1.00 80.00 113 SER A O 1
ATOM 922 N N . LYS A 1 114 ? -7.581 0.094 -13.766 1.00 82.94 114 LYS A N 1
ATOM 923 C CA . LYS A 1 114 ? -6.953 0.842 -14.874 1.00 82.94 114 LYS A CA 1
ATOM 924 C C . LYS A 1 114 ? -5.465 1.093 -14.673 1.00 82.94 114 LYS A C 1
ATOM 926 O O . LYS A 1 114 ? -4.754 1.324 -15.650 1.00 82.94 114 LYS A O 1
ATOM 931 N N . LEU A 1 115 ? -5.011 1.112 -13.425 1.00 84.62 115 LEU A N 1
ATOM 932 C CA . LEU A 1 115 ? -3.636 1.409 -13.048 1.00 84.62 115 LEU A CA 1
ATOM 933 C C . LEU A 1 115 ? -2.981 0.161 -12.447 1.00 84.62 115 LEU A C 1
ATOM 935 O O . LEU A 1 115 ? -3.641 -0.671 -11.834 1.00 84.62 115 LEU A O 1
ATOM 939 N N . ASN A 1 116 ? -1.660 0.037 -12.594 1.00 81.25 116 ASN A N 1
ATOM 940 C CA . ASN A 1 116 ? -0.893 -1.055 -11.984 1.00 81.25 116 ASN A CA 1
ATOM 941 C C . ASN A 1 116 ? -0.663 -0.777 -10.488 1.00 81.25 116 ASN A C 1
ATOM 943 O O . ASN A 1 116 ? 0.462 -0.504 -10.072 1.00 81.25 116 ASN A O 1
ATOM 947 N N . LEU A 1 117 ? -1.737 -0.793 -9.699 1.00 82.12 117 LEU A N 1
ATOM 948 C CA . LEU A 1 117 ? -1.718 -0.554 -8.256 1.00 82.12 117 LEU A CA 1
ATOM 949 C C . LEU A 1 117 ? -1.962 -1.858 -7.491 1.00 82.12 117 LEU A C 1
ATOM 951 O O . LEU A 1 117 ? -2.709 -2.728 -7.946 1.00 82.12 117 LEU A O 1
ATOM 955 N N . CYS A 1 118 ? -1.384 -1.978 -6.294 1.00 79.88 118 CYS A N 1
ATOM 956 C CA . CYS A 1 118 ? -1.831 -3.003 -5.353 1.00 79.88 118 CYS A CA 1
ATOM 957 C C . CYS A 1 118 ? -3.296 -2.742 -5.017 1.00 79.88 118 CYS A C 1
ATOM 959 O O . CYS A 1 118 ? -3.638 -1.647 -4.585 1.00 79.88 118 CYS A O 1
ATOM 961 N N . HIS A 1 119 ? -4.159 -3.727 -5.223 1.00 83.25 119 HIS A N 1
ATOM 962 C CA . HIS A 1 119 ? -5.561 -3.599 -4.866 1.00 83.25 119 HIS A CA 1
ATOM 963 C C . HIS A 1 119 ? -5.715 -3.842 -3.375 1.00 83.25 119 HIS A C 1
ATOM 965 O O . HIS A 1 119 ? -5.127 -4.780 -2.836 1.00 83.25 119 HIS A O 1
ATOM 971 N N . LEU A 1 120 ? -6.519 -3.009 -2.723 1.00 85.94 120 LEU A N 1
ATOM 972 C CA . LEU A 1 120 ? -7.046 -3.320 -1.408 1.00 85.94 120 LEU A CA 1
ATOM 973 C C . LEU A 1 120 ? -8.200 -4.297 -1.593 1.00 85.94 120 LEU A C 1
ATOM 975 O O . LEU A 1 120 ? -9.235 -3.940 -2.150 1.00 85.94 120 LEU A O 1
ATOM 979 N N . TYR A 1 121 ? -8.009 -5.522 -1.126 1.00 83.00 121 TYR A N 1
ATOM 980 C CA . TYR A 1 121 ? -9.094 -6.479 -1.017 1.00 83.00 121 TYR A CA 1
ATOM 981 C C . TYR A 1 121 ? -9.908 -6.148 0.229 1.00 83.00 121 TYR A C 1
ATOM 983 O O . TYR A 1 121 ? -11.106 -5.896 0.139 1.00 83.00 121 TYR A O 1
ATOM 991 N N . GLY A 1 122 ? -9.241 -6.023 1.374 1.00 82.75 122 GLY A N 1
ATOM 992 C CA . GLY A 1 122 ? -9.939 -5.854 2.635 1.00 82.75 122 GLY A CA 1
ATOM 993 C C . GLY A 1 122 ? -9.088 -5.388 3.783 1.00 82.75 122 GLY A C 1
ATOM 994 O O . GLY A 1 122 ? -7.892 -5.131 3.652 1.00 82.75 122 GLY A O 1
ATOM 995 N N . VAL A 1 123 ? -9.717 -5.365 4.947 1.00 83.25 123 VAL A N 1
ATOM 996 C CA . VAL A 1 123 ? -9.030 -5.244 6.226 1.00 83.25 123 VAL A CA 1
ATOM 997 C C . VAL A 1 123 ? -9.110 -6.568 6.970 1.00 83.25 123 VAL A C 1
ATOM 999 O O . VAL A 1 123 ? -10.092 -7.298 6.870 1.00 83.25 123 VAL A O 1
ATOM 1002 N N . PHE A 1 124 ? -8.051 -6.901 7.695 1.00 78.06 124 PHE A N 1
ATOM 1003 C CA . PHE A 1 124 ? -8.051 -8.029 8.613 1.00 78.06 124 PHE A CA 1
ATOM 1004 C C . PHE A 1 124 ? -8.370 -7.502 10.007 1.00 78.06 124 PHE A C 1
ATOM 1006 O O . PHE A 1 124 ? -7.681 -6.592 10.480 1.00 78.06 124 PHE A O 1
ATOM 1013 N N . MET A 1 125 ? -9.410 -8.049 10.635 1.00 78.00 125 MET A N 1
ATOM 1014 C CA . MET A 1 125 ? -9.876 -7.634 11.957 1.00 78.00 125 MET A CA 1
ATOM 1015 C C . MET A 1 125 ? -9.810 -8.781 12.961 1.00 78.00 125 MET A C 1
ATOM 1017 O O . MET A 1 125 ? -9.857 -9.948 12.572 1.00 78.00 125 MET A O 1
ATOM 1021 N N . ASP A 1 126 ? -9.685 -8.446 14.243 1.00 69.25 126 ASP A N 1
ATOM 1022 C CA . ASP A 1 126 ? -9.849 -9.405 15.335 1.00 69.25 126 ASP A CA 1
ATOM 1023 C C . ASP A 1 126 ? -11.302 -9.482 15.837 1.00 69.25 126 ASP A C 1
ATOM 1025 O O . ASP A 1 126 ? -12.204 -8.822 15.327 1.00 69.25 126 ASP A O 1
ATOM 1029 N N . GLU A 1 127 ? -11.523 -10.304 16.864 1.00 67.38 127 GLU A N 1
ATOM 1030 C CA . GLU A 1 127 ? -12.829 -10.538 17.500 1.00 67.38 127 GLU A CA 1
ATOM 1031 C C . GLU A 1 127 ? -13.398 -9.301 18.222 1.00 67.38 127 GLU A C 1
ATOM 1033 O O . GLU A 1 127 ? -14.545 -9.315 18.666 1.00 67.38 127 GLU A O 1
ATOM 1038 N N . CYS A 1 128 ? -12.588 -8.252 18.385 1.00 60.50 128 CYS A N 1
ATOM 1039 C CA . CYS A 1 128 ? -12.946 -6.997 19.040 1.00 60.50 128 CYS A CA 1
ATOM 1040 C C . CYS A 1 128 ? -13.093 -5.837 18.036 1.00 60.50 128 CYS A C 1
ATOM 1042 O O . CYS A 1 128 ? -13.096 -4.676 18.457 1.00 60.50 128 CYS A O 1
ATOM 1044 N N . ASP A 1 129 ? -13.186 -6.144 16.738 1.00 66.94 129 ASP A N 1
ATOM 1045 C CA . ASP A 1 129 ? -13.310 -5.195 15.626 1.00 66.94 129 ASP A CA 1
ATOM 1046 C C . ASP A 1 129 ? -12.082 -4.280 15.429 1.00 66.94 129 ASP A C 1
ATOM 1048 O O . ASP A 1 129 ? -12.185 -3.169 14.897 1.00 66.94 129 ASP A O 1
ATOM 1052 N N . PHE A 1 130 ? -10.880 -4.715 15.835 1.00 67.12 130 PHE A N 1
ATOM 1053 C CA . PHE A 1 130 ? -9.653 -3.964 15.552 1.00 67.12 130 PHE A CA 1
ATOM 1054 C C . PHE A 1 130 ? -9.068 -4.322 14.194 1.00 67.12 130 PHE A C 1
ATOM 1056 O O . PHE A 1 130 ? -8.723 -5.473 13.951 1.00 67.12 130 PHE A O 1
ATOM 1063 N N . ILE A 1 131 ? -8.824 -3.312 13.352 1.00 77.00 131 ILE A N 1
ATOM 1064 C CA . ILE A 1 131 ? -8.058 -3.483 12.112 1.00 77.00 131 ILE A CA 1
ATOM 1065 C C . ILE A 1 131 ? -6.594 -3.785 12.454 1.00 77.00 131 ILE A C 1
ATOM 1067 O O . ILE A 1 131 ? -5.817 -2.901 12.823 1.00 77.00 131 ILE A O 1
ATOM 1071 N N . LEU A 1 132 ? -6.211 -5.044 12.276 1.00 74.31 132 LEU A N 1
ATOM 1072 C CA . LEU A 1 132 ? -4.850 -5.540 12.451 1.00 74.31 132 LEU A CA 1
ATOM 1073 C C . LEU A 1 132 ? -3.965 -5.235 11.237 1.00 74.31 132 LEU A C 1
ATOM 1075 O O . LEU A 1 132 ? -2.742 -5.157 11.358 1.00 74.31 132 LEU A O 1
ATOM 1079 N N . GLY A 1 133 ? -4.566 -5.038 10.065 1.00 79.69 133 GLY A N 1
ATOM 1080 C CA . GLY A 1 133 ? -3.842 -4.701 8.847 1.00 79.69 133 GLY A CA 1
ATOM 1081 C C . GLY A 1 133 ? -4.708 -4.740 7.598 1.00 79.69 133 GLY A C 1
ATOM 1082 O O . GLY A 1 133 ? -5.911 -4.989 7.659 1.00 79.69 133 GLY A O 1
ATOM 1083 N N . LEU A 1 134 ? -4.075 -4.481 6.458 1.00 82.75 134 LEU A N 1
ATOM 1084 C CA . LEU A 1 134 ? -4.706 -4.514 5.142 1.00 82.75 134 LEU A CA 1
ATOM 1085 C C . LEU A 1 134 ? -4.402 -5.833 4.445 1.00 82.75 134 LEU A C 1
ATOM 1087 O O . LEU A 1 134 ? -3.290 -6.351 4.539 1.00 82.75 134 LEU A O 1
ATOM 1091 N N . LEU A 1 135 ? -5.373 -6.328 3.694 1.00 84.75 135 LEU A N 1
ATOM 1092 C CA . LEU A 1 135 ? -5.222 -7.422 2.750 1.00 84.75 135 LEU A CA 1
ATOM 1093 C C . LEU A 1 135 ? -5.112 -6.807 1.358 1.00 84.75 135 LEU A C 1
ATOM 1095 O O . LEU A 1 135 ? -6.082 -6.264 0.831 1.00 84.75 135 LEU A O 1
ATOM 1099 N N . LEU A 1 136 ? -3.908 -6.844 0.797 1.00 83.00 136 LEU A N 1
ATOM 1100 C CA . LEU A 1 136 ? -3.579 -6.261 -0.500 1.00 83.00 136 LEU A CA 1
ATOM 1101 C C . LEU A 1 136 ? -3.315 -7.347 -1.548 1.00 83.00 136 LEU A C 1
ATOM 1103 O O . LEU A 1 136 ? -3.112 -8.514 -1.206 1.00 83.00 136 LEU A O 1
ATOM 1107 N N . THR A 1 137 ? -3.228 -6.962 -2.822 1.00 80.19 137 THR A N 1
ATOM 1108 C CA . THR A 1 137 ? -2.692 -7.827 -3.885 1.00 80.19 137 THR A CA 1
ATOM 1109 C C . THR A 1 137 ? -1.355 -8.428 -3.476 1.00 80.19 137 THR A C 1
ATOM 1111 O O . THR A 1 137 ? -0.380 -7.712 -3.240 1.00 80.19 137 THR A O 1
ATOM 1114 N N . TYR A 1 138 ? -1.305 -9.758 -3.418 1.00 75.62 138 TYR A N 1
ATOM 1115 C CA . TYR A 1 138 ? -0.049 -10.471 -3.277 1.00 75.62 138 TYR A CA 1
ATOM 1116 C C . TYR A 1 138 ? 0.725 -10.419 -4.596 1.00 75.62 138 TYR A C 1
ATOM 1118 O O . TYR A 1 138 ? 0.243 -10.870 -5.634 1.00 75.62 138 TYR A O 1
ATOM 1126 N N . ILE A 1 139 ? 1.934 -9.860 -4.553 1.00 70.62 139 ILE A N 1
ATOM 1127 C CA . ILE A 1 139 ? 2.859 -9.861 -5.686 1.00 70.62 139 ILE A CA 1
ATOM 1128 C C . ILE A 1 139 ? 3.908 -10.937 -5.413 1.00 70.62 139 ILE A C 1
ATOM 1130 O O . ILE A 1 139 ? 4.816 -10.723 -4.608 1.00 70.62 139 ILE A O 1
ATOM 1134 N N . ASP A 1 140 ? 3.796 -12.080 -6.096 1.00 68.44 140 ASP A N 1
ATOM 1135 C CA . ASP A 1 140 ? 4.839 -13.107 -6.070 1.00 68.44 140 ASP A CA 1
ATOM 1136 C C . ASP A 1 140 ? 6.114 -12.554 -6.717 1.00 68.44 140 ASP A C 1
ATOM 1138 O O . ASP A 1 140 ? 6.236 -12.423 -7.938 1.00 68.44 140 ASP A O 1
ATOM 1142 N N . ASN A 1 141 ? 7.074 -12.200 -5.871 1.00 61.22 141 ASN A N 1
ATOM 1143 C CA . ASN A 1 141 ? 8.387 -11.732 -6.287 1.00 61.22 141 ASN A CA 1
ATOM 1144 C C . ASN A 1 141 ? 9.445 -12.847 -6.252 1.00 61.22 141 ASN A C 1
ATOM 1146 O O . ASN A 1 141 ? 10.624 -12.547 -6.439 1.00 61.22 141 ASN A O 1
ATOM 1150 N N . ARG A 1 142 ? 9.047 -14.105 -5.999 1.00 58.62 142 ARG A N 1
ATOM 1151 C CA . ARG A 1 142 ? 9.925 -15.272 -5.810 1.00 58.62 142 ARG A CA 1
ATOM 1152 C C . ARG A 1 142 ? 11.081 -15.019 -4.837 1.00 58.62 142 ARG A C 1
ATOM 1154 O O . ARG A 1 142 ? 12.190 -15.497 -5.047 1.00 58.62 142 ARG A O 1
ATOM 1161 N N . GLY A 1 143 ? 10.833 -14.222 -3.797 1.00 54.00 143 GLY A N 1
ATOM 1162 C CA . GLY A 1 143 ? 11.835 -13.852 -2.797 1.00 54.00 143 GLY A CA 1
ATOM 1163 C C . GLY A 1 143 ? 12.804 -12.746 -3.230 1.00 54.00 143 GLY A C 1
ATOM 1164 O O . GLY A 1 143 ? 13.760 -12.473 -2.510 1.00 54.00 143 GLY A O 1
ATOM 1165 N N . CYS A 1 144 ? 12.578 -12.082 -4.369 1.00 56.69 144 CYS A N 1
ATOM 1166 C CA . CYS A 1 144 ? 13.452 -11.030 -4.898 1.00 56.69 144 CYS A CA 1
ATOM 1167 C C . CYS A 1 144 ? 12.728 -9.672 -5.002 1.00 56.69 144 CYS A C 1
ATOM 1169 O O . CYS A 1 144 ? 12.134 -9.364 -6.045 1.00 56.69 144 CYS A O 1
ATOM 1171 N N . PRO A 1 145 ? 12.780 -8.830 -3.950 1.00 61.88 145 PRO A N 1
ATOM 1172 C CA . PRO A 1 145 ? 12.305 -7.447 -3.992 1.00 61.88 145 PRO A CA 1
ATOM 1173 C C . PRO A 1 145 ? 12.953 -6.627 -5.119 1.00 61.88 145 PRO A C 1
ATOM 1175 O O . PRO A 1 145 ? 14.056 -6.921 -5.567 1.00 61.88 145 PRO A O 1
ATOM 1178 N N . LEU A 1 146 ? 12.322 -5.527 -5.542 1.00 64.06 146 LEU A N 1
ATOM 1179 C CA . LEU A 1 146 ? 12.910 -4.632 -6.556 1.00 64.06 146 LEU A CA 1
ATOM 1180 C C . LEU A 1 146 ? 14.308 -4.127 -6.168 1.00 64.06 146 LEU A C 1
ATOM 1182 O O . LEU A 1 146 ? 15.179 -4.037 -7.027 1.00 64.06 146 LEU A O 1
ATOM 1186 N N . LEU A 1 147 ? 14.546 -3.883 -4.875 1.00 63.34 147 LEU A N 1
ATOM 1187 C CA . LEU A 1 147 ? 15.853 -3.466 -4.364 1.00 63.34 147 LEU A CA 1
ATOM 1188 C C . LEU A 1 147 ? 16.951 -4.506 -4.638 1.00 63.34 147 LEU A C 1
ATOM 1190 O O . LEU A 1 147 ? 18.083 -4.133 -4.914 1.00 63.34 147 LEU A O 1
ATOM 1194 N N . THR A 1 148 ? 16.627 -5.803 -4.614 1.00 61.41 148 THR A N 1
ATOM 1195 C CA . THR A 1 148 ? 17.609 -6.860 -4.903 1.00 61.41 148 THR A CA 1
ATOM 1196 C C . THR A 1 148 ? 17.845 -7.043 -6.399 1.00 61.41 148 THR A C 1
ATOM 1198 O O . THR A 1 148 ? 18.778 -7.743 -6.776 1.00 61.41 148 THR A O 1
ATOM 1201 N N . LYS A 1 149 ? 17.008 -6.438 -7.254 1.00 64.88 149 LYS A N 1
ATOM 1202 C CA . LYS A 1 149 ? 17.178 -6.462 -8.712 1.00 64.88 149 LYS A CA 1
ATOM 1203 C C . LYS A 1 149 ? 18.094 -5.358 -9.225 1.00 64.88 149 LYS A C 1
ATOM 1205 O O . LYS A 1 149 ? 18.504 -5.448 -10.368 1.00 64.88 149 LYS A O 1
ATOM 1210 N N . ILE A 1 150 ? 18.393 -4.339 -8.417 1.00 67.12 150 ILE A N 1
ATOM 1211 C CA . ILE A 1 150 ? 19.294 -3.239 -8.776 1.00 67.12 150 ILE A CA 1
ATOM 1212 C C . ILE A 1 150 ? 20.572 -3.409 -7.955 1.00 67.12 150 ILE A C 1
ATOM 1214 O O . ILE A 1 150 ? 20.663 -2.955 -6.815 1.00 67.12 150 ILE A O 1
ATOM 1218 N N . ALA A 1 151 ? 21.555 -4.116 -8.512 1.00 65.62 151 ALA A N 1
ATOM 1219 C CA . ALA A 1 151 ? 22.817 -4.370 -7.827 1.00 65.62 151 ALA A CA 1
ATOM 1220 C C . ALA A 1 151 ? 23.813 -3.218 -8.083 1.00 65.62 151 ALA A C 1
ATOM 1222 O O . ALA A 1 151 ? 24.141 -2.955 -9.241 1.00 65.62 151 ALA A O 1
ATOM 1223 N N . PRO A 1 152 ? 24.387 -2.572 -7.043 1.00 63.44 152 PRO A N 1
ATOM 1224 C CA . PRO A 1 152 ? 25.321 -1.448 -7.211 1.00 63.44 152 PRO A CA 1
ATOM 1225 C C . PRO A 1 152 ? 26.561 -1.758 -8.069 1.00 63.44 152 PRO A C 1
ATOM 1227 O O . PRO A 1 152 ? 27.189 -0.845 -8.596 1.00 63.44 152 PRO A O 1
ATOM 1230 N N . GLY A 1 153 ? 26.925 -3.038 -8.204 1.00 69.38 153 GLY A N 1
ATOM 1231 C CA . GLY A 1 153 ? 28.057 -3.504 -9.012 1.00 69.38 153 GLY A CA 1
ATOM 1232 C C . GLY A 1 153 ? 27.719 -3.888 -10.457 1.00 69.38 153 GLY A C 1
ATOM 1233 O O . GLY A 1 153 ? 28.634 -4.206 -11.211 1.00 69.38 153 GLY A O 1
ATOM 1234 N N . TYR A 1 154 ? 26.442 -3.867 -10.846 1.00 73.56 154 TYR A N 1
ATOM 1235 C CA . TYR A 1 154 ? 25.978 -4.279 -12.173 1.00 73.56 154 TYR A CA 1
ATOM 1236 C C . TYR A 1 154 ? 25.013 -3.223 -12.728 1.00 73.56 154 TYR A C 1
ATOM 1238 O O . TYR A 1 154 ? 23.800 -3.399 -12.672 1.00 73.56 154 TYR A O 1
ATOM 1246 N N . PRO A 1 155 ? 25.527 -2.100 -13.264 1.00 69.44 155 PRO A N 1
ATOM 1247 C CA . PRO A 1 155 ? 24.701 -0.963 -13.679 1.00 69.44 155 PRO A CA 1
ATOM 1248 C C . PRO A 1 155 ? 23.746 -1.279 -14.838 1.00 69.44 155 PRO A C 1
ATOM 1250 O O . PRO A 1 155 ? 22.821 -0.502 -15.071 1.00 69.44 155 PRO A O 1
ATOM 1253 N N . ASP A 1 156 ? 23.953 -2.397 -15.536 1.00 76.31 156 ASP A N 1
ATOM 1254 C CA . ASP A 1 156 ? 23.112 -2.898 -16.628 1.00 76.31 156 ASP A CA 1
ATOM 1255 C C . ASP A 1 156 ? 22.195 -4.062 -16.213 1.00 76.31 156 ASP A C 1
ATOM 1257 O O . ASP A 1 156 ? 21.484 -4.602 -17.062 1.00 76.31 156 ASP A O 1
ATOM 1261 N N . ASP A 1 157 ? 22.183 -4.435 -14.927 1.00 72.94 157 ASP A N 1
ATOM 1262 C CA . ASP A 1 157 ? 21.263 -5.421 -14.355 1.00 72.94 157 ASP A CA 1
ATOM 1263 C C . ASP A 1 157 ? 20.369 -4.742 -13.292 1.00 72.94 157 ASP A C 1
ATOM 1265 O O . ASP A 1 157 ? 20.858 -4.338 -12.231 1.00 72.94 157 ASP A O 1
ATOM 1269 N N . PRO A 1 158 ? 19.077 -4.508 -13.597 1.00 72.75 158 PRO A N 1
ATOM 1270 C CA . PRO A 1 158 ? 18.337 -5.012 -14.748 1.00 72.75 158 PRO A CA 1
ATOM 1271 C C . PRO A 1 158 ? 18.612 -4.191 -16.024 1.00 72.75 158 PRO A C 1
ATOM 1273 O O . PRO A 1 158 ? 18.947 -3.001 -15.934 1.00 72.75 158 PRO A O 1
ATOM 1276 N N . PRO A 1 159 ? 18.378 -4.766 -17.224 1.00 82.62 159 PRO A N 1
ATOM 1277 C CA . PRO A 1 159 ? 18.567 -4.066 -18.494 1.00 82.62 159 PRO A CA 1
ATOM 1278 C C . PRO A 1 159 ? 17.880 -2.696 -18.524 1.00 82.62 159 PRO A C 1
ATOM 1280 O O . PRO A 1 159 ? 16.774 -2.540 -18.002 1.00 82.62 159 PRO A O 1
ATOM 1283 N N . VAL A 1 160 ? 18.500 -1.708 -19.182 1.00 82.69 160 VAL A N 1
ATOM 1284 C CA . VAL A 1 160 ? 17.969 -0.331 -19.308 1.00 82.69 160 VAL A CA 1
ATOM 1285 C C . VAL A 1 160 ? 16.502 -0.327 -19.745 1.00 82.69 160 VAL A C 1
ATOM 1287 O O . VAL A 1 160 ? 15.671 0.262 -19.065 1.00 82.69 160 VAL A O 1
ATOM 1290 N N . ALA A 1 161 ? 16.160 -1.086 -20.789 1.00 81.94 161 ALA A N 1
ATOM 1291 C CA . ALA A 1 161 ? 14.790 -1.179 -21.294 1.00 81.94 161 ALA A CA 1
ATOM 1292 C C . ALA A 1 161 ? 13.775 -1.675 -20.241 1.00 81.94 161 ALA A C 1
ATOM 1294 O O . ALA A 1 161 ? 12.606 -1.292 -20.261 1.00 81.94 161 ALA A O 1
ATOM 1295 N N . LEU A 1 162 ? 14.201 -2.532 -19.305 1.00 79.56 162 LEU A N 1
ATOM 1296 C CA . LEU A 1 162 ? 13.340 -3.007 -18.223 1.00 79.56 162 LEU A CA 1
ATOM 1297 C C . LEU A 1 162 ? 13.137 -1.925 -17.154 1.00 79.56 162 LEU A C 1
ATOM 1299 O O . LEU A 1 162 ? 12.018 -1.757 -16.674 1.00 79.56 162 LEU A O 1
ATOM 1303 N N . ARG A 1 163 ? 14.187 -1.160 -16.832 1.00 77.50 163 ARG A N 1
ATOM 1304 C CA . ARG A 1 163 ? 14.096 0.002 -15.934 1.00 77.50 163 ARG A CA 1
ATOM 1305 C C . ARG A 1 163 ? 13.208 1.096 -16.521 1.00 77.50 163 ARG A C 1
ATOM 1307 O O . ARG A 1 163 ? 12.327 1.586 -15.826 1.00 77.50 163 ARG A O 1
ATOM 1314 N N . GLU A 1 164 ? 13.366 1.410 -17.805 1.00 82.25 164 GLU A N 1
ATOM 1315 C CA . GLU A 1 164 ? 12.505 2.357 -18.528 1.00 82.25 164 GLU A CA 1
ATOM 1316 C C . GLU A 1 164 ? 11.041 1.909 -18.515 1.00 82.25 164 GLU A C 1
ATOM 1318 O O . GLU A 1 164 ? 10.144 2.717 -18.283 1.00 82.25 164 GLU A O 1
ATOM 1323 N N . LYS A 1 165 ? 10.785 0.605 -18.687 1.00 84.50 165 LYS A N 1
ATOM 1324 C CA . LYS A 1 165 ? 9.437 0.045 -18.560 1.00 84.50 165 LYS A CA 1
ATOM 1325 C C . LYS A 1 165 ? 8.864 0.251 -17.156 1.00 84.50 165 LYS A C 1
ATOM 1327 O O . LYS A 1 165 ? 7.714 0.666 -17.043 1.00 84.50 165 LYS A O 1
ATOM 1332 N N . TRP A 1 166 ? 9.628 -0.042 -16.102 1.00 82.50 166 TRP A N 1
ATOM 1333 C CA . TRP A 1 166 ? 9.173 0.164 -14.722 1.00 82.50 166 TRP A CA 1
ATOM 1334 C C . TRP A 1 166 ? 8.890 1.636 -14.437 1.00 82.50 166 TRP A C 1
ATOM 1336 O O . TRP A 1 166 ? 7.826 1.949 -13.909 1.00 82.50 166 TRP A O 1
ATOM 1346 N N . MET A 1 167 ? 9.779 2.536 -14.863 1.00 83.31 167 MET A N 1
ATOM 1347 C CA . MET A 1 167 ? 9.568 3.978 -14.734 1.00 83.31 167 MET A CA 1
ATOM 1348 C C . MET A 1 167 ? 8.319 4.437 -15.482 1.00 83.31 167 MET A C 1
ATOM 1350 O O . MET A 1 167 ? 7.507 5.154 -14.911 1.00 83.31 167 MET A O 1
ATOM 1354 N N . GLY A 1 168 ? 8.094 3.958 -16.708 1.00 83.44 168 GLY A N 1
ATOM 1355 C CA . GLY A 1 168 ? 6.874 4.263 -17.455 1.00 83.44 168 GLY A CA 1
ATOM 1356 C C . GLY A 1 168 ? 5.599 3.752 -16.772 1.00 83.44 168 GLY A C 1
ATOM 1357 O O . GLY A 1 168 ? 4.561 4.406 -16.833 1.00 83.44 168 GLY A O 1
ATOM 1358 N N . GLN A 1 169 ? 5.657 2.604 -16.088 1.00 83.69 169 GLN A N 1
ATOM 1359 C CA . GLN A 1 169 ? 4.525 2.084 -15.313 1.00 83.69 169 GLN A CA 1
ATOM 1360 C C . GLN A 1 169 ? 4.246 2.921 -14.057 1.00 83.69 169 GLN A C 1
ATOM 1362 O O . GLN A 1 169 ? 3.078 3.169 -13.756 1.00 83.69 169 GLN A O 1
ATOM 1367 N N . ILE A 1 170 ? 5.292 3.359 -13.350 1.00 84.00 170 ILE A N 1
ATOM 1368 C CA . ILE A 1 170 ? 5.176 4.231 -12.173 1.00 84.00 170 ILE A CA 1
ATOM 1369 C C . ILE A 1 170 ? 4.643 5.607 -12.590 1.00 84.00 170 ILE A C 1
ATOM 1371 O O . ILE A 1 170 ? 3.665 6.072 -12.009 1.00 84.00 170 ILE A O 1
ATOM 1375 N N . ASP A 1 171 ? 5.198 6.206 -13.646 1.00 87.56 171 ASP A N 1
ATOM 1376 C CA . ASP A 1 171 ? 4.753 7.498 -14.178 1.00 87.56 171 ASP A CA 1
ATOM 1377 C C . ASP A 1 171 ? 3.281 7.461 -14.609 1.00 87.56 171 ASP A C 1
ATOM 1379 O O . ASP A 1 171 ? 2.499 8.345 -14.253 1.00 87.56 171 ASP A O 1
ATOM 1383 N N . ALA A 1 172 ? 2.860 6.396 -15.302 1.00 88.94 172 ALA A N 1
ATOM 1384 C CA . ALA A 1 172 ? 1.464 6.211 -15.682 1.00 88.94 172 ALA A CA 1
ATOM 1385 C C . ALA A 1 172 ? 0.538 6.091 -14.460 1.00 88.94 172 ALA A C 1
ATOM 1387 O O . ALA A 1 172 ? -0.567 6.642 -14.474 1.00 88.94 172 ALA A O 1
ATOM 1388 N N . ALA A 1 173 ? 0.978 5.400 -13.404 1.00 88.06 173 ALA A N 1
ATOM 1389 C CA . ALA A 1 173 ? 0.220 5.257 -12.167 1.00 88.06 173 ALA A CA 1
ATOM 1390 C C . ALA A 1 173 ? 0.094 6.597 -11.422 1.00 88.06 173 ALA A C 1
ATOM 1392 O O . ALA A 1 173 ? -1.025 7.025 -11.136 1.00 88.06 173 ALA A O 1
ATOM 1393 N N . VAL A 1 174 ? 1.207 7.300 -11.188 1.00 89.00 174 VAL A N 1
ATOM 1394 C CA . VAL A 1 174 ? 1.230 8.618 -10.526 1.00 89.00 174 VAL A CA 1
ATOM 1395 C C . VAL A 1 174 ? 0.414 9.639 -11.321 1.00 89.00 174 VAL A C 1
ATOM 1397 O O . VAL A 1 174 ? -0.477 10.288 -10.774 1.00 89.00 174 VAL A O 1
ATOM 1400 N N . SER A 1 175 ? 0.616 9.714 -12.637 1.00 91.25 175 SER A N 1
ATOM 1401 C CA . SER A 1 175 ? -0.165 10.591 -13.516 1.00 91.25 175 SER A CA 1
ATOM 1402 C C . SER A 1 175 ? -1.660 10.257 -13.508 1.00 91.25 175 SER A C 1
ATOM 1404 O O . SER A 1 175 ? -2.499 11.156 -13.583 1.00 91.25 175 SER A O 1
ATOM 1406 N N . GLY A 1 176 ? -2.014 8.971 -13.436 1.00 92.38 176 GLY A N 1
ATOM 1407 C CA . GLY A 1 176 ? -3.397 8.511 -13.332 1.00 92.38 176 GLY A CA 1
ATOM 1408 C C . GLY A 1 176 ? -4.065 8.951 -12.029 1.00 92.38 176 GLY A C 1
ATOM 1409 O O . GLY A 1 176 ? -5.183 9.466 -12.064 1.00 92.38 176 GLY A O 1
ATOM 1410 N N . LEU A 1 177 ? -3.362 8.819 -10.903 1.00 91.44 177 LEU A N 1
ATOM 1411 C CA . LEU A 1 177 ? -3.830 9.267 -9.589 1.00 91.44 177 LEU A CA 1
ATOM 1412 C C . LEU A 1 177 ? -3.986 10.791 -9.531 1.00 91.44 177 LEU A C 1
ATOM 1414 O O . LEU A 1 177 ? -5.039 11.290 -9.133 1.00 91.44 177 LEU A O 1
ATOM 1418 N N . HIS A 1 178 ? -2.989 11.540 -10.010 1.00 94.25 178 HIS A N 1
ATOM 1419 C CA . HIS A 1 178 ? -3.014 13.008 -10.000 1.00 94.25 178 HIS A CA 1
ATOM 1420 C C . HIS A 1 178 ? -4.161 13.580 -10.836 1.00 94.25 178 HIS A C 1
ATOM 1422 O O . HIS A 1 178 ? -4.781 14.562 -10.431 1.00 94.25 178 HIS A O 1
ATOM 1428 N N . LYS A 1 179 ? -4.522 12.936 -11.957 1.00 93.94 179 LYS A N 1
ATOM 1429 C CA . LYS A 1 179 ? -5.710 13.307 -12.753 1.00 93.94 179 LYS A CA 1
ATOM 1430 C C . LYS A 1 179 ? -7.019 13.192 -11.968 1.00 93.94 179 LYS A C 1
ATOM 1432 O O . LYS A 1 179 ? -7.953 13.933 -12.261 1.00 93.94 179 LYS A O 1
ATOM 1437 N N . ALA A 1 180 ? -7.088 12.291 -10.990 1.00 92.88 180 ALA A N 1
ATOM 1438 C CA . ALA A 1 180 ? -8.220 12.144 -10.077 1.00 92.88 180 ALA A CA 1
ATOM 1439 C C . ALA A 1 180 ? -8.056 12.950 -8.775 1.00 92.88 180 ALA A C 1
ATOM 1441 O O . ALA A 1 180 ? -8.857 12.806 -7.857 1.00 92.88 180 ALA A O 1
ATOM 1442 N N . VAL A 1 181 ? -7.040 13.816 -8.695 1.00 92.50 181 VAL A N 1
ATOM 1443 C CA . VAL A 1 181 ? -6.706 14.618 -7.509 1.00 92.50 181 VAL A CA 1
ATOM 1444 C C . VAL A 1 181 ? -6.322 13.754 -6.294 1.00 92.50 181 VAL A C 1
ATOM 1446 O O . VAL A 1 181 ? -6.538 14.127 -5.143 1.00 92.50 181 VAL A O 1
ATOM 1449 N N . ILE A 1 182 ? -5.734 12.583 -6.547 1.00 91.62 182 ILE A N 1
ATOM 1450 C CA . ILE A 1 182 ? -5.281 11.644 -5.516 1.00 91.62 182 ILE A CA 1
ATOM 1451 C C . ILE A 1 182 ? -3.763 11.741 -5.400 1.00 91.62 182 ILE A C 1
ATOM 1453 O O . ILE A 1 182 ? -3.058 11.636 -6.400 1.00 91.62 182 ILE A O 1
ATOM 1457 N N . VAL A 1 183 ? -3.269 11.934 -4.179 1.00 88.75 183 VAL A N 1
ATOM 1458 C CA . VAL A 1 183 ? -1.836 11.968 -3.857 1.00 88.75 183 VAL A CA 1
ATOM 1459 C C . VAL A 1 183 ? -1.386 10.583 -3.391 1.00 88.75 183 VAL A C 1
ATOM 1461 O O . VAL A 1 183 ? -2.089 9.945 -2.606 1.00 88.75 183 VAL A O 1
ATOM 1464 N N . TRP A 1 184 ? -0.222 10.125 -3.852 1.00 83.62 184 TRP A N 1
ATOM 1465 C CA . TRP A 1 184 ? 0.397 8.870 -3.418 1.00 83.62 184 TRP A CA 1
ATOM 1466 C C . TRP A 1 184 ? 0.990 9.013 -2.009 1.00 83.62 184 TRP A C 1
ATOM 1468 O O . TRP A 1 184 ? 0.679 8.230 -1.110 1.00 83.62 184 TRP A O 1
ATOM 1478 N N . GLY A 1 185 ? 1.807 10.049 -1.799 1.00 78.44 185 GLY A N 1
ATOM 1479 C CA . GLY A 1 185 ? 2.279 10.534 -0.504 1.00 78.44 185 GLY A CA 1
ATOM 1480 C C . GLY A 1 185 ? 3.743 10.221 -0.193 1.00 78.44 185 GLY A C 1
ATOM 1481 O O . GLY A 1 185 ? 4.508 11.130 0.118 1.00 78.44 185 GLY A O 1
ATOM 1482 N N . ASP A 1 186 ? 4.125 8.947 -0.270 1.00 69.00 186 ASP A N 1
ATOM 1483 C CA . ASP A 1 186 ? 5.504 8.446 -0.147 1.00 69.00 186 ASP A CA 1
ATOM 1484 C C . ASP A 1 186 ? 5.653 7.403 -1.253 1.00 69.00 186 ASP A C 1
ATOM 1486 O O . ASP A 1 186 ? 5.085 6.322 -1.106 1.00 69.00 186 ASP A O 1
ATOM 1490 N N . VAL A 1 187 ? 6.303 7.761 -2.373 1.00 61.38 187 VAL A N 1
ATOM 1491 C CA . VAL A 1 187 ? 6.336 7.030 -3.664 1.00 61.38 187 VAL A CA 1
ATOM 1492 C C . VAL A 1 187 ? 7.013 5.658 -3.531 1.00 61.38 187 VAL A C 1
ATOM 1494 O O . VAL A 1 187 ? 8.082 5.367 -4.057 1.00 61.38 187 VAL A O 1
ATOM 1497 N N . LYS A 1 188 ? 6.369 4.775 -2.783 1.00 65.69 188 LYS A N 1
ATOM 1498 C CA . LYS A 1 188 ? 6.692 3.373 -2.589 1.00 65.69 188 LYS A CA 1
ATOM 1499 C C . LYS A 1 188 ? 5.494 2.599 -3.095 1.00 65.69 188 LYS A C 1
ATOM 1501 O O . LYS A 1 188 ? 4.368 2.824 -2.656 1.00 65.69 188 LYS A O 1
ATOM 1506 N N . ILE A 1 189 ? 5.764 1.655 -3.992 1.00 56.22 189 ILE A N 1
ATOM 1507 C CA . ILE A 1 189 ? 4.781 0.924 -4.810 1.00 56.22 189 ILE A CA 1
ATOM 1508 C C . ILE A 1 189 ? 3.632 0.292 -3.991 1.00 56.22 189 ILE A C 1
ATOM 1510 O O . ILE A 1 189 ? 2.546 0.081 -4.520 1.00 56.22 189 ILE A O 1
ATOM 1514 N N . THR A 1 190 ? 3.827 0.031 -2.695 1.00 54.69 190 THR A N 1
ATOM 1515 C CA . THR A 1 190 ? 2.840 -0.613 -1.809 1.00 54.69 190 THR A CA 1
ATOM 1516 C C . THR A 1 190 ? 2.395 0.257 -0.622 1.00 54.69 190 THR A C 1
ATOM 1518 O O . THR A 1 190 ? 1.933 -0.279 0.392 1.00 54.69 190 THR A O 1
ATOM 1521 N N . ASN A 1 191 ? 2.598 1.578 -0.667 1.00 62.38 191 ASN A N 1
ATOM 1522 C CA . ASN A 1 191 ? 2.328 2.448 0.478 1.00 62.38 191 ASN A CA 1
ATOM 1523 C C . ASN A 1 191 ? 1.510 3.693 0.121 1.00 62.38 191 ASN A C 1
ATOM 1525 O O . ASN A 1 191 ? 2.045 4.620 -0.474 1.00 62.38 191 ASN A O 1
ATOM 1529 N N . PHE A 1 192 ? 0.256 3.741 0.586 1.00 67.75 192 PHE A N 1
ATOM 1530 C CA . PHE A 1 192 ? -0.559 4.967 0.599 1.00 67.75 192 PHE A CA 1
ATOM 1531 C C . PHE A 1 192 ? -0.829 5.491 2.015 1.00 67.75 192 PHE A C 1
ATOM 1533 O O . PHE A 1 192 ? -1.528 6.489 2.187 1.00 67.75 192 PHE A O 1
ATOM 1540 N N . GLY A 1 193 ? -0.274 4.848 3.049 1.00 55.00 193 GLY A N 1
ATOM 1541 C CA . GLY A 1 193 ? -0.385 5.315 4.437 1.00 55.00 193 GLY A CA 1
ATOM 1542 C C . GLY A 1 193 ? 0.383 6.602 4.722 1.00 55.00 193 GLY A C 1
ATOM 1543 O O . GLY A 1 193 ? 0.329 7.119 5.838 1.00 55.00 193 GLY A O 1
ATOM 1544 N N . GLY A 1 194 ? 1.082 7.127 3.714 1.00 61.03 194 GLY A N 1
ATOM 1545 C CA . GLY A 1 194 ? 1.991 8.248 3.844 1.00 61.03 194 GLY A CA 1
ATOM 1546 C C . GLY A 1 194 ? 3.270 7.861 4.583 1.00 61.03 194 GLY A C 1
ATOM 1547 O O . GLY A 1 194 ? 3.582 6.686 4.801 1.00 61.03 194 GLY A O 1
ATOM 1548 N N . GLY A 1 195 ? 4.030 8.885 4.944 1.00 60.19 195 GLY A N 1
ATOM 1549 C CA . GLY A 1 195 ? 5.372 8.755 5.488 1.00 60.19 195 GLY A CA 1
ATOM 1550 C C . GLY A 1 195 ? 6.284 9.813 4.887 1.00 60.19 195 GLY A C 1
ATOM 1551 O O . GLY A 1 195 ? 5.880 10.587 4.025 1.00 60.19 195 GLY A O 1
ATOM 1552 N N . TYR A 1 196 ? 7.512 9.857 5.375 1.00 66.62 196 TYR A N 1
ATOM 1553 C CA . TYR A 1 196 ? 8.557 10.691 4.811 1.00 66.62 196 TYR A CA 1
ATOM 1554 C C . TYR A 1 196 ? 9.826 9.860 4.779 1.00 66.62 196 TYR A C 1
ATOM 1556 O O . TYR A 1 196 ? 10.283 9.383 5.822 1.00 66.62 196 TYR A O 1
ATOM 1564 N N . THR A 1 197 ? 10.365 9.668 3.582 1.00 64.50 197 THR A N 1
ATOM 1565 C CA . THR A 1 197 ? 11.666 9.037 3.404 1.00 64.50 197 THR A CA 1
ATOM 1566 C C . THR A 1 197 ? 12.688 10.142 3.200 1.00 64.50 197 THR A C 1
ATOM 1568 O O . THR A 1 197 ? 12.688 10.814 2.170 1.00 64.50 197 THR A O 1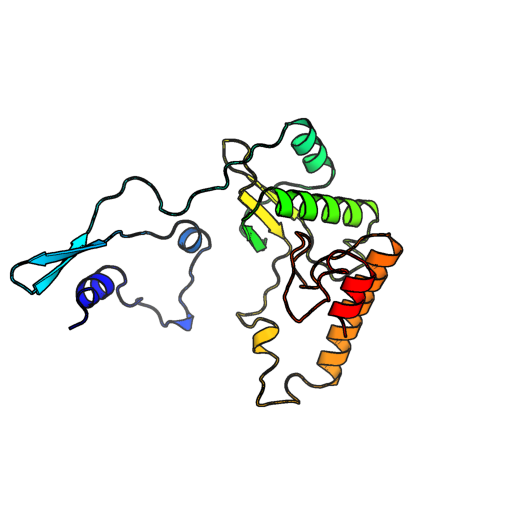
ATOM 1571 N N . GLU A 1 198 ? 13.534 10.361 4.205 1.00 70.75 198 GLU A N 1
ATOM 1572 C CA . GLU A 1 198 ? 14.574 11.385 4.129 1.00 70.75 198 GLU A CA 1
ATOM 1573 C C . GLU A 1 198 ? 15.497 11.126 2.932 1.00 70.75 198 GLU A C 1
ATOM 1575 O O . GLU A 1 198 ? 15.930 9.995 2.702 1.00 70.75 198 GLU A O 1
ATOM 1580 N N . GLY A 1 199 ? 15.759 12.178 2.154 1.00 71.31 199 GLY A N 1
ATOM 1581 C CA . GLY A 1 199 ? 16.593 12.117 0.953 1.00 71.31 199 GLY A CA 1
ATOM 1582 C C . GLY A 1 199 ? 15.876 11.685 -0.330 1.00 71.31 199 GLY A C 1
ATOM 1583 O O . GLY A 1 199 ? 16.532 11.63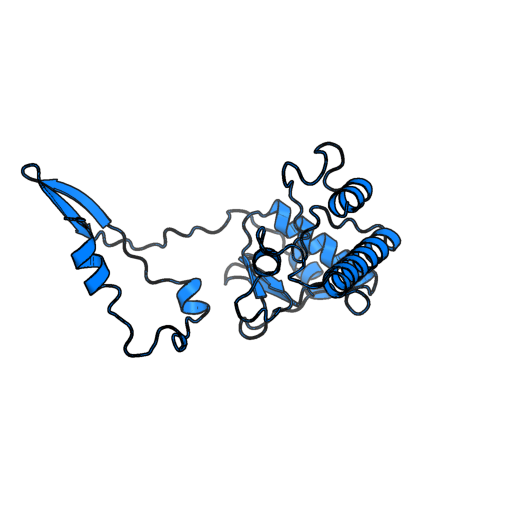0 -1.363 1.00 71.31 199 GLY A O 1
ATOM 1584 N N . TRP A 1 200 ? 14.569 11.395 -0.287 1.00 71.56 200 TRP A N 1
ATOM 1585 C CA . TRP A 1 200 ? 13.773 11.044 -1.478 1.00 71.56 200 TRP A CA 1
ATOM 1586 C C . TRP A 1 200 ? 12.845 12.164 -1.951 1.00 71.56 200 TRP A C 1
ATOM 1588 O O . TRP A 1 200 ? 12.587 12.289 -3.141 1.00 71.56 200 TRP A O 1
ATOM 1598 N N . VAL A 1 201 ? 12.316 12.956 -1.023 1.00 79.50 201 VAL A N 1
ATOM 1599 C CA . VAL A 1 201 ? 11.433 14.094 -1.297 1.00 79.50 201 VAL A CA 1
ATOM 1600 C C . VAL A 1 201 ? 11.773 15.181 -0.289 1.00 79.50 201 VAL A C 1
ATOM 1602 O O . VAL A 1 201 ? 12.116 14.860 0.850 1.00 79.50 201 VAL A O 1
ATOM 1605 N N . ASP A 1 202 ? 11.668 16.449 -0.669 1.00 81.50 202 ASP A N 1
ATOM 1606 C CA . ASP A 1 202 ? 11.825 17.548 0.276 1.00 81.50 202 ASP A CA 1
ATOM 1607 C C . ASP A 1 202 ? 10.665 17.566 1.287 1.00 81.50 202 ASP A C 1
ATOM 1609 O O . ASP A 1 202 ? 9.490 17.358 0.968 1.00 81.50 202 ASP A O 1
ATOM 1613 N N . LYS A 1 203 ? 10.995 17.781 2.563 1.00 81.94 203 LYS A N 1
ATOM 1614 C CA . LYS A 1 203 ? 10.044 17.622 3.675 1.00 81.94 203 LYS A CA 1
ATOM 1615 C C . LYS A 1 203 ? 8.831 18.552 3.583 1.00 81.94 203 LYS A C 1
ATOM 1617 O O . LYS A 1 203 ? 7.762 18.209 4.079 1.00 81.94 203 LYS A O 1
ATOM 1622 N N . ASP A 1 204 ? 9.001 19.726 2.994 1.00 85.44 204 ASP A N 1
ATOM 1623 C CA . ASP A 1 204 ? 7.978 20.755 2.808 1.00 85.44 204 ASP A CA 1
ATOM 1624 C C . ASP A 1 204 ? 6.957 20.412 1.719 1.00 85.44 204 ASP A C 1
ATOM 1626 O O . ASP A 1 204 ? 5.829 20.902 1.780 1.00 85.44 204 ASP A O 1
ATOM 1630 N N . ILE A 1 205 ? 7.307 19.528 0.781 1.00 83.94 205 ILE A N 1
ATOM 1631 C CA . ILE A 1 205 ? 6.400 19.070 -0.281 1.00 83.94 205 ILE A CA 1
ATOM 1632 C C . ILE A 1 205 ? 5.970 17.605 -0.119 1.00 83.94 205 ILE A C 1
ATOM 1634 O O . ILE A 1 205 ? 5.197 17.097 -0.936 1.00 83.94 205 ILE A O 1
ATOM 1638 N N . ALA A 1 206 ? 6.435 16.914 0.923 1.00 82.62 206 ALA A N 1
ATOM 1639 C CA . ALA A 1 206 ? 6.027 15.548 1.232 1.00 82.62 206 ALA A CA 1
ATOM 1640 C C . ALA A 1 206 ? 4.501 15.450 1.416 1.00 82.62 206 ALA A C 1
ATOM 1642 O O . ALA A 1 206 ? 3.880 16.302 2.054 1.00 82.62 206 ALA A O 1
ATOM 1643 N N . GLY A 1 207 ? 3.878 14.405 0.864 1.00 81.62 207 GLY A N 1
ATOM 1644 C CA . GLY A 1 207 ? 2.419 14.279 0.907 1.00 81.62 207 GLY A CA 1
ATOM 1645 C C . GLY A 1 207 ? 1.671 15.204 -0.060 1.00 81.62 207 GLY A C 1
ATOM 1646 O O . GLY A 1 207 ? 0.487 15.465 0.153 1.00 81.62 207 GLY A O 1
ATOM 1647 N N . THR A 1 208 ? 2.325 15.700 -1.115 1.00 87.31 208 THR A N 1
ATOM 1648 C CA . THR A 1 208 ? 1.697 16.504 -2.180 1.00 87.31 208 THR A CA 1
ATOM 1649 C C . THR A 1 208 ? 1.953 15.896 -3.560 1.00 87.31 208 THR A C 1
ATOM 1651 O O . THR A 1 208 ? 2.850 15.075 -3.721 1.00 87.31 208 THR A O 1
ATOM 1654 N N . MET A 1 209 ? 1.204 16.326 -4.584 1.00 89.25 209 MET A N 1
ATOM 1655 C CA . MET A 1 209 ? 1.464 15.902 -5.971 1.00 89.25 209 MET A CA 1
ATOM 1656 C C . MET A 1 209 ? 2.855 16.314 -6.463 1.00 89.25 209 MET A C 1
ATOM 1658 O O . MET A 1 209 ? 3.462 15.601 -7.256 1.00 89.25 209 MET A O 1
ATOM 1662 N N . GLU A 1 210 ? 3.357 17.458 -5.994 1.00 88.06 210 GLU A N 1
ATOM 1663 C CA . GLU A 1 210 ? 4.712 17.905 -6.315 1.00 88.06 210 GLU A CA 1
ATOM 1664 C C . GLU A 1 210 ? 5.748 16.988 -5.658 1.00 88.06 210 GLU A C 1
ATOM 1666 O O . GLU A 1 210 ? 6.691 16.551 -6.312 1.00 88.06 210 GLU A O 1
ATOM 1671 N N . GLY A 1 211 ? 5.517 16.600 -4.400 1.00 86.00 211 GLY A N 1
ATOM 1672 C CA . GLY A 1 211 ? 6.338 15.606 -3.709 1.00 86.00 211 GLY A CA 1
ATOM 1673 C C . GLY A 1 211 ? 6.326 14.239 -4.394 1.00 86.00 211 GLY A C 1
ATOM 1674 O O . GLY A 1 211 ? 7.379 13.627 -4.548 1.00 86.00 211 GLY A O 1
ATOM 1675 N N . ASP A 1 212 ? 5.166 13.788 -4.881 1.00 85.81 212 ASP A N 1
ATOM 1676 C CA . ASP A 1 212 ? 5.067 12.551 -5.662 1.00 85.81 212 ASP A CA 1
ATOM 1677 C C . ASP A 1 212 ? 5.896 12.625 -6.951 1.00 85.81 212 ASP A C 1
ATOM 1679 O O . ASP A 1 212 ? 6.513 11.640 -7.341 1.00 85.81 212 ASP A O 1
ATOM 1683 N N . ARG A 1 213 ? 5.928 13.785 -7.622 1.00 85.38 213 ARG A N 1
ATOM 1684 C CA . ARG A 1 213 ? 6.748 13.976 -8.826 1.00 85.38 213 ARG A CA 1
ATOM 1685 C C . ARG A 1 213 ? 8.235 14.021 -8.516 1.00 85.38 213 ARG A C 1
ATOM 1687 O O . ARG A 1 213 ? 9.004 13.406 -9.247 1.00 85.38 213 ARG A O 1
ATOM 1694 N N . MET A 1 214 ? 8.628 14.702 -7.441 1.00 82.25 214 MET A N 1
ATOM 1695 C CA . MET A 1 214 ? 10.019 14.723 -6.989 1.00 82.25 214 MET A CA 1
ATOM 1696 C C . MET A 1 214 ? 10.509 13.315 -6.643 1.00 82.25 214 MET A C 1
ATOM 1698 O O . MET A 1 214 ? 11.600 12.945 -7.051 1.00 82.25 214 MET A O 1
ATOM 1702 N N . GLY A 1 215 ? 9.685 12.502 -5.977 1.00 75.25 215 GLY A N 1
ATOM 1703 C CA . GLY A 1 215 ? 10.040 11.125 -5.621 1.00 75.25 215 GLY A CA 1
ATOM 1704 C C . GLY A 1 215 ? 10.200 10.167 -6.812 1.00 75.25 215 GLY A C 1
ATOM 1705 O O . GLY A 1 215 ? 10.627 9.032 -6.612 1.00 75.25 215 GLY A O 1
ATOM 1706 N N . MET A 1 216 ? 9.848 10.593 -8.032 1.00 73.38 216 MET A N 1
ATOM 1707 C CA . MET A 1 216 ? 10.109 9.851 -9.274 1.00 73.38 216 MET A CA 1
ATOM 1708 C C . MET A 1 216 ? 11.412 10.264 -9.981 1.00 73.38 216 MET A C 1
ATOM 1710 O O . MET A 1 216 ? 11.791 9.588 -10.940 1.00 73.38 216 MET A O 1
ATOM 1714 N N . ALA A 1 217 ? 12.030 11.382 -9.583 1.00 59.97 217 ALA A N 1
ATOM 1715 C CA . ALA A 1 217 ? 13.222 11.950 -10.221 1.00 59.97 217 ALA A CA 1
ATOM 1716 C C . ALA A 1 217 ? 14.512 11.264 -9.747 1.00 59.97 217 ALA A C 1
ATOM 1718 O O . ALA A 1 217 ? 15.413 11.096 -10.602 1.00 59.97 217 ALA A O 1
#

Foldseek 3Di:
DPQCPVVCCVVDPDDPDDPVPDDDDVCCVVVPPDWDWDFDQDPNDTHIDTDDDPDDPDDDDDDDDDPVVVVVLVVQAPDDDQPFFDWDFDPDPQLVVQLSVLLVLCVVVVVQVVAPAWHFRHFDADPVGDGGTTTTGDDPPVPADPVNQCDPVCNCRPHPVVVVVVLVRLCCRLVSCVVSVGFCQQSDRHGSSHDDDPPQFPPVCGRHSVRSVSNSD

Sequence (217 aa):
MAPFESLLVKLAPLPDCPPEDIKITLQDHNFPDFFVFNLDIIDEKLCPRRVVVKDSPVRPSFIRFDNDFLDDLETWTAFYNPTECFFKPCTSGVQIKQELKTYKLIHTAGLDSKLNLCHLYGVFMDECDFILGLLLTYIDNRGCPLLTKIAPGYPDDPPVALREKWMGQIDAAVSGLHKAVIVWGDVKITNFGGGYTEGWVDKDIAGTMEGDRMGMA

Secondary structure (DSSP, 8-state):
--TTHHHHHHHSPPPSS-GGG----HHHHHS----EEEEEEETTEEEEEEE--SS-S---------HHHHHHHHTT-----TTSEEEEE---HHHHHHHHHHHHHHHHTT-TTTS----EEEEEE-TT--EEEEEEE----TT--HHHHS-TT-TTSS-HHHHHHHHHHHHHHHHHHHHTT---SS--TT--S----TTTS-TTTTTSHHHHHHTT-